Protein AF-A0A935QYB8-F1 (afdb_monomer_lite)

Foldseek 3Di:
DDDPPDPLVVLVVVLVVLLVVLLVCLVVLNRDVSLVVSLVVSVVNDPPPNLCSLVSLLSSLVSLVVSDDPPCLVVQLVSLVVSLVSDDPPRPCNLSSLLSNLVSCVVVVNLVVSDVSLDLDDVPPLSSLVSNLVSCVSNVVLVVNLVSQDPPHPAQQSLLSNLLSCLLVLVLVVSLVSHDDLVRCLVPVVNLQSNLNSLLSSLVSVNLVVDDVSLVVSVVSQVVSVVVVHPNRPNPVSSVVSVVVVVVVVVVVPPDDDDD

Sequence (260 aa):
MAAKNEPWVTIYVRRVQAQAVALRALDLGRGLPLIHAAVSAVRAGEGDDCPLAEGFTLDLCAAWALVDAEGTAAERERLAQGALLDMSRRHPLRAEGEATLAAALLDQGRVEEALTRCPAPE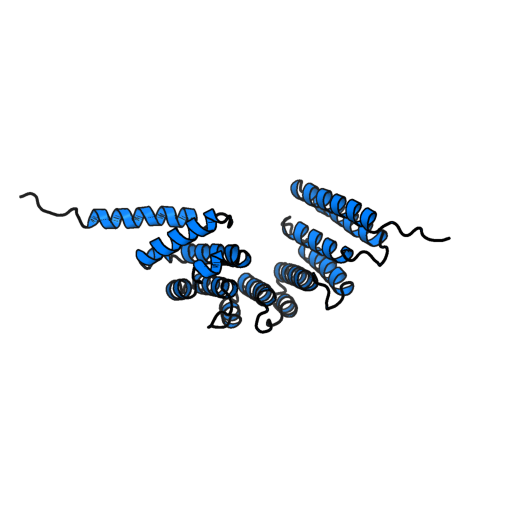EGDDHGLALRVNVLRASGRLTEALAAIPSAATSPWSAALRAGLLASLGQSAAAVEALPPLEDVERLPAAWLATAQAISDLVVAGALKLDHPTFLRLLGWSRRLRAQGAARPLAEPGLRLGRGRHRGARRGVFGRRAAP

Radius of gyration: 23.51 Å; chains: 1; bounding box: 81×37×73 Å

Secondary structure (DSSP, 8-state):
-------HHHHHHHHHHHHHHHHHHHTTT-HHHHHHHHHHHHHHT--TT-TTHHHHHHHHHHHHHTT--TTHHHHHHHHHHHHHHHS-TT-TTHHHHHHHHHHHHHHTT-HHHHHHHSPPPPTT-HHHHHHHHHHHHHTT-HHHHHHHS-SS-SSHHHHHHHHHHHHHTT-HHHHHHTSPPHHHHHH-THHHHHHHHHHHHHHHTTGGGT-HHHHHHHHHHHHHHHHTT----TTHHHHHHHHHHHHHHHHHSS------

Structure (mmCIF, N/CA/C/O backbone):
data_AF-A0A935QYB8-F1
#
_entry.id   AF-A0A935QYB8-F1
#
loop_
_atom_site.group_PDB
_atom_site.id
_atom_site.type_symbol
_atom_site.label_atom_id
_atom_site.label_alt_id
_atom_site.label_comp_id
_atom_site.label_asym_id
_atom_site.label_entity_id
_atom_site.label_seq_id
_atom_site.pdbx_PDB_ins_code
_atom_site.Cartn_x
_atom_site.Cartn_y
_atom_site.Cartn_z
_atom_site.occupancy
_atom_site.B_iso_or_equiv
_atom_site.auth_seq_id
_atom_site.auth_comp_id
_atom_site.auth_asym_id
_atom_site.auth_atom_id
_atom_site.pdbx_PDB_model_num
ATOM 1 N N . MET A 1 1 ? 33.246 1.132 -39.386 1.00 38.16 1 MET A N 1
ATOM 2 C CA . MET A 1 1 ? 31.948 1.837 -39.337 1.00 38.16 1 MET A CA 1
ATOM 3 C C . MET A 1 1 ? 31.737 2.304 -37.911 1.00 38.16 1 MET A C 1
ATOM 5 O O . MET A 1 1 ? 31.516 1.465 -37.052 1.00 38.16 1 MET A O 1
ATOM 9 N N . ALA A 1 2 ? 31.906 3.598 -37.640 1.00 35.03 2 ALA A N 1
ATOM 10 C CA . ALA A 1 2 ? 31.616 4.156 -36.324 1.00 35.03 2 ALA A CA 1
ATOM 11 C C . ALA A 1 2 ? 30.093 4.234 -36.164 1.00 35.03 2 ALA A C 1
ATOM 13 O O . ALA A 1 2 ? 29.438 4.932 -36.943 1.00 35.03 2 ALA A O 1
ATOM 14 N N . ALA A 1 3 ? 29.531 3.494 -35.207 1.00 41.91 3 ALA A N 1
ATOM 15 C CA . ALA A 1 3 ? 28.171 3.743 -34.756 1.00 41.91 3 ALA A CA 1
ATOM 16 C C . ALA A 1 3 ? 28.131 5.197 -34.268 1.00 41.91 3 ALA A C 1
ATOM 18 O O . ALA A 1 3 ? 28.883 5.584 -33.374 1.00 41.91 3 ALA A O 1
ATOM 19 N N . LYS A 1 4 ? 27.342 6.046 -34.931 1.00 49.41 4 LYS A N 1
ATOM 20 C CA . LYS A 1 4 ? 27.067 7.391 -34.427 1.00 49.41 4 LYS A CA 1
ATOM 21 C C . LYS A 1 4 ? 26.265 7.195 -33.146 1.00 49.41 4 LYS A C 1
ATOM 23 O O . LYS A 1 4 ? 25.078 6.902 -33.245 1.00 49.41 4 LYS A O 1
ATOM 28 N N . ASN A 1 5 ? 26.915 7.321 -31.990 1.00 52.59 5 ASN A N 1
ATOM 29 C CA . ASN A 1 5 ? 26.238 7.338 -30.698 1.00 52.59 5 ASN A CA 1
ATOM 30 C C . ASN A 1 5 ? 25.155 8.416 -30.755 1.00 52.59 5 ASN A C 1
ATOM 32 O O . ASN A 1 5 ? 25.448 9.611 -30.855 1.00 52.59 5 ASN A O 1
ATOM 36 N N . GLU A 1 6 ? 23.901 7.980 -30.796 1.00 55.97 6 GLU A N 1
ATOM 37 C CA . GLU A 1 6 ? 22.761 8.879 -30.772 1.00 55.97 6 GLU A CA 1
ATOM 38 C C . GLU A 1 6 ? 22.781 9.603 -29.412 1.00 55.97 6 GLU A C 1
ATOM 40 O O . GLU A 1 6 ? 23.007 8.956 -28.387 1.00 55.97 6 GLU A O 1
ATOM 45 N N . PRO A 1 7 ? 22.611 10.939 -29.352 1.00 64.44 7 PRO A N 1
ATOM 46 C CA . PRO A 1 7 ? 22.654 11.648 -28.079 1.00 64.44 7 PRO A CA 1
ATOM 47 C C . PRO A 1 7 ? 21.589 11.082 -27.139 1.00 64.44 7 PRO A C 1
ATOM 49 O O . PRO A 1 7 ? 20.428 10.972 -27.541 1.00 64.44 7 PRO A O 1
ATOM 52 N N . TRP A 1 8 ? 21.951 10.786 -25.888 1.00 56.88 8 TRP A N 1
ATOM 53 C CA . TRP A 1 8 ? 21.047 10.201 -24.885 1.00 56.88 8 TRP A CA 1
ATOM 54 C C . TRP A 1 8 ? 19.727 10.982 -24.725 1.00 56.88 8 TRP A C 1
ATOM 56 O O . TRP A 1 8 ? 18.692 10.401 -24.414 1.00 56.88 8 TRP A O 1
ATOM 66 N N . VAL A 1 9 ? 19.731 12.290 -25.010 1.00 54.75 9 VAL A N 1
ATOM 67 C CA . VAL A 1 9 ? 18.537 13.155 -25.022 1.00 54.75 9 VAL A CA 1
ATOM 68 C C . VAL A 1 9 ? 17.517 12.721 -26.085 1.00 54.75 9 VAL A C 1
ATOM 70 O O . VAL A 1 9 ? 16.314 12.761 -25.846 1.00 54.75 9 VAL A O 1
ATOM 73 N N . THR A 1 10 ? 17.970 12.274 -27.256 1.00 60.53 10 THR A N 1
ATOM 74 C CA . THR A 1 10 ? 17.092 11.785 -28.334 1.00 60.53 10 THR A CA 1
ATOM 75 C C . THR A 1 10 ? 16.430 10.469 -27.934 1.00 60.53 10 THR A C 1
ATOM 77 O O . THR A 1 10 ? 15.229 10.292 -28.144 1.00 60.53 10 THR A O 1
ATOM 80 N N . ILE A 1 11 ? 17.195 9.582 -27.289 1.00 58.47 11 ILE A N 1
ATOM 81 C CA . ILE A 1 11 ? 16.697 8.334 -26.698 1.00 58.47 11 ILE A CA 1
ATOM 82 C C . ILE A 1 11 ? 15.659 8.658 -25.611 1.00 58.47 11 ILE A C 1
ATOM 84 O O . ILE A 1 11 ? 14.560 8.107 -25.620 1.00 58.47 11 ILE A O 1
ATOM 88 N N . TYR A 1 12 ? 15.951 9.631 -24.743 1.00 58.00 12 TYR A N 1
ATOM 89 C CA . TYR A 1 12 ? 15.042 10.104 -23.698 1.00 58.00 12 TYR A CA 1
ATOM 90 C C . TYR A 1 12 ? 13.712 10.644 -24.253 1.00 58.00 12 TYR A C 1
ATOM 92 O O . TYR A 1 12 ? 12.646 10.225 -23.809 1.00 58.00 12 TYR A O 1
ATOM 100 N N . VAL A 1 13 ? 13.740 11.527 -25.256 1.00 59.47 13 VAL A N 1
ATOM 101 C CA . VAL A 1 13 ? 12.514 12.111 -25.834 1.00 59.47 13 VAL A CA 1
ATOM 102 C C . VAL A 1 13 ? 11.643 11.047 -26.503 1.00 59.47 13 VAL A C 1
ATOM 104 O O . VAL A 1 13 ? 10.436 11.008 -26.256 1.00 59.47 13 VAL A O 1
ATOM 107 N N . ARG A 1 14 ? 12.237 10.147 -27.302 1.00 62.59 14 ARG A N 1
ATOM 108 C CA . ARG A 1 14 ? 11.500 9.028 -27.922 1.00 62.59 14 ARG A CA 1
ATOM 109 C C . ARG A 1 14 ? 10.852 8.134 -26.871 1.00 62.59 14 ARG A C 1
ATOM 111 O O . ARG A 1 14 ? 9.741 7.646 -27.057 1.00 62.59 14 ARG A O 1
ATOM 118 N N . ARG A 1 15 ? 11.529 7.959 -25.743 1.00 61.88 15 ARG A N 1
ATOM 119 C CA . ARG A 1 15 ? 11.062 7.135 -24.641 1.00 61.88 15 ARG A CA 1
ATOM 120 C C . ARG A 1 15 ? 9.922 7.772 -23.843 1.00 61.88 15 ARG A C 1
ATOM 122 O O . ARG A 1 15 ? 8.942 7.088 -23.570 1.00 61.88 15 ARG A O 1
ATOM 129 N N . VAL A 1 16 ? 9.980 9.070 -23.543 1.00 60.09 16 VAL A N 1
ATOM 130 C CA . VAL A 1 16 ? 8.848 9.801 -22.932 1.00 60.09 16 VAL A CA 1
ATOM 131 C C . VAL A 1 16 ? 7.625 9.771 -23.857 1.00 60.09 16 VAL A C 1
ATOM 133 O O . VAL A 1 16 ? 6.497 9.579 -23.406 1.00 60.09 16 VAL A O 1
ATOM 136 N N . GLN A 1 17 ? 7.835 9.889 -25.171 1.00 62.97 17 GLN A N 1
ATOM 137 C CA . GLN A 1 17 ? 6.764 9.732 -26.157 1.00 62.97 17 GLN A CA 1
ATOM 138 C C . GLN A 1 17 ? 6.176 8.314 -26.144 1.00 62.97 17 GLN A C 1
ATOM 140 O O . GLN A 1 17 ? 4.956 8.166 -26.148 1.00 62.97 17 GLN A O 1
ATOM 145 N N . ALA A 1 18 ? 7.016 7.279 -26.068 1.00 60.38 18 ALA A N 1
ATOM 146 C CA . ALA A 1 18 ? 6.568 5.893 -25.956 1.00 60.38 18 ALA A CA 1
ATOM 147 C C . ALA A 1 18 ? 5.774 5.640 -24.661 1.00 60.38 18 ALA A C 1
ATOM 149 O O . ALA A 1 18 ? 4.742 4.975 -24.708 1.00 60.38 18 ALA A O 1
ATOM 150 N N . GLN A 1 19 ? 6.184 6.233 -23.534 1.00 62.34 19 GLN A N 1
ATOM 151 C CA . GLN A 1 19 ? 5.456 6.181 -22.260 1.00 62.34 19 GLN A CA 1
ATOM 152 C C . GLN A 1 19 ? 4.078 6.842 -22.372 1.00 62.34 19 GLN A C 1
ATOM 154 O O . GLN A 1 19 ? 3.073 6.253 -21.985 1.00 62.34 19 GLN A O 1
ATOM 159 N N . ALA A 1 20 ? 4.006 8.040 -22.956 1.00 62.09 20 ALA A N 1
ATOM 160 C CA . ALA A 1 20 ? 2.740 8.736 -23.166 1.00 62.09 20 ALA A CA 1
ATOM 161 C C . ALA A 1 20 ? 1.795 7.954 -24.098 1.00 62.09 20 ALA A C 1
ATOM 163 O O . ALA A 1 20 ? 0.588 7.905 -23.861 1.00 62.09 20 ALA A O 1
ATOM 164 N N . VAL A 1 21 ? 2.334 7.311 -25.140 1.00 63.34 21 VAL A N 1
ATOM 165 C CA . VAL A 1 21 ? 1.566 6.447 -26.052 1.00 63.34 21 VAL A CA 1
ATOM 166 C C . VAL A 1 21 ? 1.090 5.178 -25.345 1.00 63.34 21 VAL A C 1
ATOM 168 O O . VAL A 1 21 ? -0.071 4.811 -25.506 1.00 63.34 21 VAL A O 1
ATOM 171 N N . ALA A 1 22 ? 1.941 4.539 -24.539 1.00 60.03 22 ALA A N 1
ATOM 172 C CA . ALA A 1 22 ? 1.591 3.377 -23.730 1.00 60.03 22 ALA A CA 1
ATOM 173 C C . ALA A 1 22 ? 0.466 3.697 -22.736 1.00 60.03 22 ALA A C 1
ATOM 175 O O . ALA A 1 22 ? -0.569 3.037 -22.763 1.00 60.03 22 ALA A O 1
ATOM 176 N N . LEU A 1 23 ? 0.619 4.754 -21.933 1.00 61.00 23 LEU A N 1
ATOM 177 C CA . LEU A 1 23 ? -0.394 5.211 -20.974 1.00 61.00 23 LEU A CA 1
ATOM 178 C C . LEU A 1 23 ? -1.723 5.541 -21.668 1.00 61.00 23 LEU A C 1
ATOM 180 O O . LEU A 1 23 ? -2.785 5.110 -21.229 1.00 61.00 23 LEU A O 1
ATOM 184 N N . ARG A 1 24 ? -1.675 6.216 -22.821 1.00 63.06 24 ARG A N 1
ATOM 185 C CA . ARG A 1 24 ? -2.878 6.527 -23.604 1.00 63.06 24 ARG A CA 1
ATOM 186 C C . ARG A 1 24 ? -3.516 5.293 -24.249 1.00 63.06 24 ARG A C 1
ATOM 188 O O . ARG A 1 24 ? -4.725 5.258 -24.448 1.00 63.06 24 ARG A O 1
ATOM 195 N N . ALA A 1 25 ? -2.727 4.288 -24.619 1.00 61.09 25 ALA A N 1
ATOM 196 C CA . ALA A 1 25 ? -3.237 3.034 -25.166 1.00 61.09 25 ALA A CA 1
ATOM 197 C C . ALA A 1 25 ? -3.860 2.136 -24.085 1.00 61.09 25 ALA A C 1
ATOM 199 O O . ALA A 1 25 ? -4.783 1.372 -24.381 1.00 61.09 25 ALA A O 1
ATOM 200 N N . LEU A 1 26 ? -3.377 2.252 -22.847 1.00 59.31 26 LEU A N 1
ATOM 201 C CA . LEU A 1 26 ? -3.946 1.620 -21.660 1.00 59.31 26 LEU A CA 1
ATOM 202 C C . LEU A 1 26 ? -5.330 2.190 -21.324 1.00 59.31 26 LEU A C 1
ATOM 204 O O . LEU A 1 26 ? -6.262 1.404 -21.178 1.00 59.31 26 LEU A O 1
ATOM 208 N N . ASP A 1 27 ? -5.505 3.515 -21.377 1.00 58.44 27 ASP A N 1
ATOM 209 C CA . ASP A 1 27 ? -6.824 4.172 -21.251 1.00 58.44 27 ASP A CA 1
ATOM 210 C C . ASP A 1 27 ? -7.855 3.679 -22.288 1.00 58.44 27 ASP A C 1
ATOM 212 O O . ASP A 1 27 ? -9.064 3.779 -22.086 1.00 58.44 27 ASP A O 1
ATOM 216 N N . LEU A 1 28 ? -7.388 3.144 -23.419 1.00 59.44 28 LEU A N 1
ATOM 217 C CA . LEU A 1 28 ? -8.224 2.674 -24.526 1.00 59.44 28 LEU A CA 1
ATOM 218 C C . LEU A 1 28 ? -8.395 1.146 -24.563 1.00 59.44 28 LEU A C 1
ATOM 220 O O . LEU A 1 28 ? -8.960 0.631 -25.530 1.00 59.44 28 LEU A O 1
ATOM 224 N N . GLY A 1 29 ? -7.887 0.408 -23.566 1.00 57.12 29 GLY A N 1
ATOM 225 C CA . GLY A 1 29 ? -7.987 -1.058 -23.503 1.00 57.12 29 GLY A CA 1
ATOM 226 C C . GLY A 1 29 ? -7.236 -1.794 -24.623 1.00 57.12 29 GLY A C 1
ATOM 227 O O . GLY A 1 29 ? -7.541 -2.943 -24.929 1.00 57.12 29 GLY A O 1
ATOM 228 N N . ARG A 1 30 ? -6.268 -1.134 -25.276 1.00 59.88 30 ARG A N 1
ATOM 229 C CA . ARG A 1 30 ? -5.470 -1.670 -26.403 1.00 59.88 30 ARG A CA 1
ATOM 230 C C . ARG A 1 30 ? -3.964 -1.687 -26.105 1.00 59.88 30 ARG A C 1
ATOM 232 O O . ARG A 1 30 ? -3.151 -1.820 -27.017 1.00 59.88 30 ARG A O 1
ATOM 239 N N . GLY A 1 31 ? -3.588 -1.509 -24.838 1.00 57.06 31 GLY A N 1
ATOM 240 C CA . GLY A 1 31 ? -2.232 -1.134 -24.429 1.00 57.06 31 GLY A CA 1
ATOM 241 C C . GLY A 1 31 ? -1.167 -2.225 -24.525 1.00 57.06 31 GLY A C 1
ATOM 242 O O . GLY A 1 31 ? 0.000 -1.898 -24.719 1.00 57.06 31 GLY A O 1
ATOM 243 N N . LEU A 1 32 ? -1.530 -3.510 -24.433 1.00 57.19 32 LEU A N 1
ATOM 244 C CA . LEU A 1 32 ? -0.541 -4.582 -24.246 1.00 57.19 32 LEU A CA 1
ATOM 245 C C . LEU A 1 32 ? 0.474 -4.710 -25.406 1.00 57.19 32 LEU A C 1
ATOM 247 O O . LEU A 1 32 ? 1.676 -4.654 -25.141 1.00 57.19 32 LEU A O 1
ATOM 251 N N . PRO A 1 33 ? 0.056 -4.795 -26.688 1.00 62.41 33 PRO A N 1
ATOM 252 C CA . PRO A 1 33 ? 0.999 -4.920 -27.805 1.00 62.41 33 PRO A CA 1
ATOM 253 C C . PRO A 1 33 ? 1.857 -3.665 -28.013 1.00 62.41 33 PRO A C 1
ATOM 255 O O . PRO A 1 33 ? 3.015 -3.759 -28.416 1.00 62.41 33 PRO A O 1
ATOM 258 N N . LEU A 1 34 ? 1.300 -2.486 -27.716 1.00 60.19 34 LEU A N 1
ATOM 259 C CA . LEU A 1 34 ? 1.999 -1.206 -27.845 1.00 60.19 34 LEU A CA 1
ATOM 260 C C . LEU A 1 34 ? 3.059 -1.023 -26.757 1.00 60.19 34 LEU A C 1
ATOM 262 O O . LEU A 1 34 ? 4.123 -0.477 -27.037 1.00 60.19 34 LEU A O 1
ATOM 266 N N . ILE A 1 35 ? 2.809 -1.534 -25.551 1.00 60.88 35 ILE A N 1
ATOM 267 C CA . ILE A 1 35 ? 3.806 -1.556 -24.478 1.00 60.88 35 ILE A CA 1
ATOM 268 C C . ILE A 1 35 ? 4.939 -2.514 -24.817 1.00 60.88 35 ILE A C 1
ATOM 270 O O . ILE A 1 35 ? 6.095 -2.120 -24.720 1.00 60.88 35 ILE A O 1
ATOM 274 N N . HIS A 1 36 ? 4.636 -3.722 -25.298 1.00 62.84 36 HIS A N 1
ATOM 275 C CA . HIS A 1 36 ? 5.673 -4.648 -25.760 1.00 62.84 36 HIS A CA 1
ATOM 276 C C . HIS A 1 36 ? 6.550 -4.030 -26.851 1.00 62.84 36 HIS A C 1
ATOM 278 O O . HIS A 1 36 ? 7.773 -4.066 -26.747 1.00 62.84 36 HIS A O 1
ATOM 284 N N . ALA A 1 37 ? 5.940 -3.403 -27.860 1.00 64.19 37 ALA A N 1
ATOM 285 C CA . ALA A 1 37 ? 6.678 -2.718 -28.915 1.00 64.19 37 ALA A CA 1
ATOM 286 C C . ALA A 1 37 ? 7.539 -1.566 -28.368 1.00 64.19 37 ALA A C 1
ATOM 288 O O . ALA A 1 37 ? 8.675 -1.403 -28.805 1.00 64.19 37 ALA A O 1
ATOM 289 N N . ALA A 1 38 ? 7.037 -0.804 -27.390 1.00 62.81 38 ALA A N 1
ATOM 290 C CA . ALA A 1 38 ? 7.784 0.266 -26.734 1.00 62.81 38 ALA A CA 1
ATOM 291 C C . ALA A 1 38 ? 8.987 -0.261 -25.928 1.00 62.81 38 ALA A C 1
ATOM 293 O O . ALA A 1 38 ? 10.086 0.266 -26.083 1.00 62.81 38 ALA A O 1
ATOM 294 N N . VAL A 1 39 ? 8.815 -1.323 -25.129 1.00 63.19 39 VAL A N 1
ATOM 295 C CA . VAL A 1 39 ? 9.913 -1.983 -24.392 1.00 63.19 39 VAL A CA 1
ATOM 296 C C . VAL A 1 39 ? 10.961 -2.518 -25.361 1.00 63.19 39 VAL A C 1
ATOM 298 O O . VAL A 1 39 ? 12.150 -2.252 -25.197 1.00 63.19 39 VAL A O 1
ATOM 301 N N . SER A 1 40 ? 10.532 -3.254 -26.390 1.00 66.19 40 SER A N 1
ATOM 302 C CA . SER A 1 40 ? 11.435 -3.839 -27.381 1.00 66.19 40 SER A CA 1
ATOM 303 C C . SER A 1 40 ? 12.181 -2.777 -28.185 1.00 66.19 40 SER A C 1
ATOM 305 O O . SER A 1 40 ? 13.365 -2.954 -28.442 1.00 66.19 40 SER A O 1
ATOM 307 N N . ALA A 1 41 ? 11.529 -1.671 -28.555 1.00 62.97 41 ALA A N 1
ATOM 308 C CA . ALA A 1 41 ? 12.167 -0.570 -29.275 1.00 62.97 41 ALA A CA 1
ATOM 309 C C . A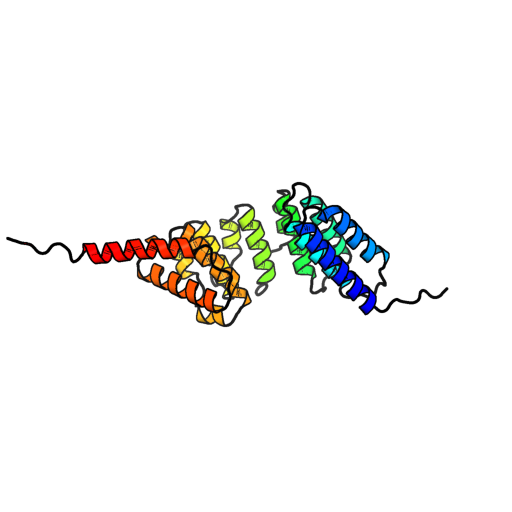LA A 1 41 ? 13.188 0.184 -28.412 1.00 62.97 41 ALA A C 1
ATOM 311 O O . ALA A 1 41 ? 14.218 0.603 -28.933 1.00 62.97 41 ALA A O 1
ATOM 312 N N . VAL A 1 42 ? 12.927 0.333 -27.108 1.00 59.06 42 VAL A N 1
ATOM 313 C CA . VAL A 1 42 ? 13.898 0.914 -26.171 1.00 59.06 42 VAL A CA 1
ATOM 314 C C . VAL A 1 42 ? 15.105 -0.009 -26.023 1.00 59.06 42 VAL A C 1
ATOM 316 O O . VAL A 1 42 ? 16.213 0.443 -26.278 1.00 59.06 42 VAL A O 1
ATOM 319 N N . ARG A 1 43 ? 14.894 -1.306 -25.757 1.00 60.75 43 ARG A N 1
ATOM 320 C CA . ARG A 1 43 ? 15.979 -2.298 -25.630 1.00 60.75 43 ARG A CA 1
ATOM 321 C C . ARG A 1 43 ? 16.803 -2.477 -26.907 1.00 60.75 43 ARG A C 1
ATOM 323 O O . ARG A 1 43 ? 18.009 -2.660 -26.850 1.00 60.75 43 ARG A O 1
ATOM 330 N N . ALA A 1 44 ? 16.163 -2.430 -28.076 1.00 62.28 44 ALA A N 1
ATOM 331 C CA . ALA A 1 44 ? 16.848 -2.561 -29.364 1.00 62.28 44 ALA A CA 1
ATOM 332 C C . ALA A 1 44 ? 17.667 -1.316 -29.752 1.00 62.28 44 ALA A C 1
ATOM 334 O O . ALA A 1 44 ? 18.464 -1.383 -30.687 1.00 62.28 44 ALA A O 1
ATOM 335 N N . GLY A 1 45 ? 17.446 -0.183 -29.077 1.00 57.22 45 GLY A N 1
ATOM 336 C CA . GLY A 1 45 ? 18.112 1.092 -29.338 1.00 57.22 45 GLY A CA 1
ATOM 337 C C . GLY A 1 45 ? 19.158 1.490 -28.296 1.00 57.22 45 GLY A C 1
ATOM 338 O O . GLY A 1 45 ? 19.598 2.638 -28.326 1.00 57.22 45 GLY A O 1
ATOM 339 N N . GLU A 1 46 ? 19.530 0.610 -27.364 1.00 52.78 46 GLU A N 1
ATOM 340 C CA . GLU A 1 46 ? 20.420 0.973 -26.259 1.00 52.78 46 GLU A CA 1
ATOM 341 C C . GLU A 1 46 ? 21.833 1.317 -26.753 1.00 52.78 46 GLU A C 1
ATOM 343 O O . GLU A 1 46 ? 22.599 0.480 -27.226 1.00 52.78 46 GLU A O 1
ATOM 348 N N . GLY A 1 47 ? 22.165 2.604 -26.630 1.00 49.72 47 GLY A N 1
ATOM 349 C CA . GLY A 1 47 ? 23.489 2.995 -26.181 1.00 49.72 47 GLY A CA 1
ATOM 350 C C . GLY A 1 47 ? 23.554 2.749 -24.677 1.00 49.72 47 GLY A C 1
ATOM 351 O O . GLY A 1 47 ? 22.711 3.272 -23.945 1.00 49.72 47 GLY A O 1
ATOM 352 N N . ASP A 1 48 ? 24.557 1.987 -24.251 1.00 49.78 48 ASP A N 1
ATOM 353 C CA . ASP A 1 48 ? 24.818 1.506 -22.882 1.00 49.78 48 ASP A CA 1
ATOM 354 C C . ASP A 1 48 ? 24.914 2.612 -21.795 1.00 49.78 48 ASP A C 1
ATOM 356 O O . ASP A 1 48 ? 25.091 2.321 -20.616 1.00 49.78 48 ASP A O 1
ATOM 360 N N . ASP A 1 49 ? 24.772 3.889 -22.170 1.00 54.34 49 ASP A N 1
ATOM 361 C CA . ASP A 1 49 ? 25.054 5.068 -21.343 1.00 54.34 49 ASP A CA 1
ATOM 362 C C . ASP A 1 49 ? 23.803 5.880 -20.931 1.00 54.34 49 ASP A C 1
ATOM 364 O O . ASP A 1 49 ? 23.940 7.000 -20.433 1.00 54.34 49 ASP A O 1
ATOM 368 N N . CYS A 1 50 ? 22.566 5.407 -21.153 1.00 56.56 50 CYS A N 1
ATOM 369 C CA . CYS A 1 50 ? 21.368 6.148 -20.723 1.00 56.56 50 CYS A CA 1
ATOM 370 C C . CYS A 1 50 ? 21.004 5.823 -19.257 1.00 56.56 50 CYS A C 1
ATOM 372 O O . CYS A 1 50 ? 20.358 4.806 -19.024 1.00 56.56 50 CYS A O 1
ATOM 374 N N . PRO A 1 51 ? 21.267 6.713 -18.273 1.00 54.84 51 PRO A N 1
ATOM 375 C CA . PRO A 1 51 ? 21.103 6.437 -16.832 1.00 54.84 51 PRO A CA 1
ATOM 376 C C . PRO A 1 51 ? 19.647 6.310 -16.372 1.00 54.84 51 PRO A C 1
ATOM 378 O O . PRO A 1 51 ? 19.359 6.246 -15.180 1.00 54.84 51 PRO A O 1
ATOM 381 N N . LEU A 1 52 ? 18.711 6.405 -17.309 1.00 57.59 52 LEU A N 1
ATOM 382 C CA . LEU A 1 52 ? 17.305 6.255 -17.024 1.00 57.59 52 LEU A CA 1
ATOM 383 C C . LEU A 1 52 ? 16.772 4.954 -17.603 1.00 57.59 52 LEU A C 1
ATOM 385 O O . LEU A 1 52 ? 15.635 4.663 -17.268 1.00 57.59 52 LEU A O 1
ATOM 389 N N . ALA A 1 53 ? 17.430 4.258 -18.550 1.00 59.50 53 ALA A N 1
ATOM 390 C CA . ALA A 1 53 ? 16.866 3.139 -19.347 1.00 59.50 53 ALA A CA 1
ATOM 391 C C . ALA A 1 53 ? 16.027 2.169 -18.497 1.00 59.50 53 ALA A C 1
ATOM 393 O O . ALA A 1 53 ? 14.879 1.843 -18.813 1.00 59.50 53 ALA A O 1
ATOM 394 N N . GLU A 1 54 ? 16.553 1.870 -17.324 1.00 61.78 54 GLU A N 1
ATOM 395 C CA . GLU A 1 54 ? 16.035 0.956 -16.331 1.00 61.78 54 GLU A CA 1
ATOM 396 C C . GLU A 1 54 ? 14.748 1.465 -15.651 1.00 61.78 54 GLU A C 1
ATOM 398 O O . GLU A 1 54 ? 13.829 0.685 -15.400 1.00 61.78 54 GLU A O 1
ATOM 403 N N . GLY A 1 55 ? 14.617 2.777 -15.427 1.00 62.91 55 GLY A N 1
ATOM 404 C CA . GLY A 1 55 ? 13.427 3.399 -14.828 1.00 62.91 55 GLY A CA 1
ATOM 405 C C . GLY A 1 55 ? 12.155 3.290 -15.671 1.00 62.91 55 GLY A C 1
ATOM 406 O O . GLY A 1 55 ? 11.057 3.257 -15.136 1.00 62.91 55 GLY A O 1
ATOM 407 N N . PHE A 1 56 ? 12.271 3.150 -16.993 1.00 66.19 56 PHE A N 1
ATOM 408 C CA . PHE A 1 56 ? 11.092 3.047 -17.865 1.00 66.19 56 PHE A CA 1
ATOM 409 C C . PHE A 1 56 ? 10.493 1.669 -17.910 1.00 66.19 56 PHE A C 1
ATOM 411 O O . PHE A 1 56 ? 9.284 1.539 -18.074 1.00 66.19 56 PHE A O 1
ATOM 418 N N . THR A 1 57 ? 11.312 0.640 -17.718 1.00 65.44 57 THR A N 1
ATOM 419 C CA . THR A 1 57 ? 10.763 -0.696 -17.521 1.00 65.44 57 THR A CA 1
ATOM 420 C C . THR A 1 57 ? 9.890 -0.715 -16.263 1.00 65.44 57 THR A C 1
ATOM 422 O O . THR A 1 57 ? 8.827 -1.332 -16.282 1.00 65.44 57 THR A O 1
ATOM 425 N N . LEU A 1 58 ? 10.263 0.035 -15.216 1.00 68.00 58 LEU A N 1
ATOM 426 C CA . LEU A 1 58 ? 9.436 0.203 -14.017 1.00 68.00 58 LEU A CA 1
ATOM 427 C C . LEU A 1 58 ? 8.177 1.033 -14.280 1.00 68.00 58 LEU A C 1
ATOM 429 O O . LEU A 1 58 ? 7.088 0.577 -13.940 1.00 68.00 58 LEU A O 1
ATOM 433 N N . ASP A 1 59 ? 8.296 2.175 -14.964 1.00 65.75 59 ASP A N 1
ATOM 434 C CA . ASP A 1 59 ? 7.140 2.999 -15.348 1.00 65.75 59 ASP A CA 1
ATOM 435 C C . ASP A 1 59 ? 6.101 2.199 -16.149 1.00 65.75 59 ASP A C 1
ATOM 437 O O . ASP A 1 59 ? 4.893 2.342 -15.953 1.00 65.75 59 ASP A O 1
ATOM 441 N N . LEU A 1 60 ? 6.559 1.330 -17.054 1.00 63.97 60 LEU A N 1
ATOM 442 C CA . LEU A 1 60 ? 5.688 0.465 -17.845 1.00 63.97 60 LEU A CA 1
ATOM 443 C C . LEU A 1 60 ? 5.078 -0.673 -17.023 1.00 63.97 60 LEU A C 1
ATOM 445 O O . LEU A 1 60 ? 3.912 -1.004 -17.233 1.00 63.97 60 LEU A O 1
ATOM 449 N N . CYS A 1 61 ? 5.813 -1.242 -16.064 1.00 65.19 61 CYS A N 1
ATOM 450 C CA . CYS A 1 61 ? 5.242 -2.205 -15.124 1.00 65.19 61 CYS A CA 1
ATOM 451 C C . CYS A 1 61 ? 4.161 -1.565 -14.239 1.00 65.19 61 CYS A C 1
ATOM 453 O O . CYS A 1 61 ? 3.111 -2.174 -14.025 1.00 65.19 61 CYS A O 1
ATOM 455 N N . ALA A 1 62 ? 4.383 -0.334 -13.768 1.00 64.06 62 ALA A N 1
ATOM 456 C CA . ALA A 1 62 ? 3.395 0.442 -13.022 1.00 64.06 62 ALA A CA 1
ATOM 457 C C . ALA A 1 62 ? 2.163 0.751 -13.886 1.00 64.06 62 ALA A C 1
ATOM 459 O O . ALA A 1 62 ? 1.030 0.575 -13.443 1.00 64.06 62 ALA A O 1
ATOM 460 N N . ALA A 1 63 ? 2.373 1.123 -15.150 1.00 61.50 63 ALA A N 1
ATOM 461 C CA . ALA A 1 63 ? 1.297 1.329 -16.110 1.00 61.50 63 ALA A CA 1
ATOM 462 C C . ALA A 1 63 ? 0.485 0.040 -16.359 1.00 61.50 63 ALA A C 1
ATOM 464 O O . ALA A 1 63 ? -0.742 0.082 -16.411 1.00 61.50 63 ALA A O 1
ATOM 465 N N . TRP A 1 64 ? 1.139 -1.125 -16.440 1.00 63.09 64 TRP A N 1
ATOM 466 C CA . TRP A 1 64 ? 0.459 -2.422 -16.537 1.00 63.09 64 TRP A CA 1
ATOM 467 C C . TRP A 1 64 ? -0.341 -2.799 -15.293 1.00 63.09 64 TRP A C 1
ATOM 469 O O . TRP A 1 64 ? -1.398 -3.411 -15.434 1.00 63.09 64 TRP A O 1
ATOM 479 N N . ALA A 1 65 ? 0.114 -2.423 -14.095 1.00 60.03 65 ALA A N 1
ATOM 480 C CA . ALA A 1 65 ? -0.624 -2.680 -12.858 1.00 60.03 65 ALA A CA 1
ATOM 481 C C . ALA A 1 65 ? -1.990 -1.967 -12.829 1.00 60.03 65 ALA A C 1
ATOM 483 O O . ALA A 1 65 ? -2.909 -2.429 -12.162 1.00 60.03 65 ALA A O 1
ATOM 484 N N . LEU A 1 66 ? -2.146 -0.871 -13.578 1.00 56.84 66 LEU A N 1
ATOM 485 C CA . LEU A 1 66 ? -3.390 -0.100 -13.645 1.00 56.84 66 LEU A CA 1
ATOM 486 C C . LEU A 1 66 ? -4.435 -0.676 -14.613 1.00 56.84 66 LEU A C 1
ATOM 488 O O . LEU A 1 66 ? -5.571 -0.209 -14.607 1.00 56.84 66 LEU A O 1
ATOM 492 N N . VAL A 1 67 ? -4.076 -1.655 -15.451 1.00 56.03 67 VAL A N 1
ATOM 493 C CA . VAL A 1 67 ? -4.955 -2.160 -16.530 1.00 56.03 67 VAL A CA 1
ATOM 494 C C . VAL A 1 67 ? -5.639 -3.485 -16.213 1.00 56.03 67 VAL A C 1
ATOM 496 O O . VAL A 1 67 ? -6.352 -4.017 -17.055 1.00 56.03 67 VAL A O 1
ATOM 499 N N . ASP A 1 68 ? -5.502 -3.953 -14.972 1.00 52.06 68 ASP A N 1
ATOM 500 C CA . ASP A 1 68 ? -6.381 -4.933 -14.313 1.00 52.06 68 ASP A CA 1
ATOM 501 C C . ASP A 1 68 ? -6.903 -6.051 -15.237 1.00 52.06 68 ASP A C 1
ATOM 503 O O . ASP A 1 68 ? -8.102 -6.285 -15.390 1.00 52.06 68 ASP A O 1
ATOM 507 N N . ALA A 1 69 ? -5.969 -6.717 -15.921 1.00 52.06 69 ALA A N 1
ATOM 508 C CA . ALA A 1 69 ? -6.250 -7.898 -16.720 1.00 52.06 69 ALA A CA 1
ATOM 509 C C . ALA A 1 69 ? -5.531 -9.104 -16.107 1.00 52.06 69 ALA A C 1
ATOM 511 O O . ALA A 1 69 ? -4.307 -9.082 -15.901 1.00 52.06 69 ALA A O 1
ATOM 512 N N . GLU A 1 70 ? -6.298 -10.165 -15.842 1.00 49.12 70 GLU A N 1
ATOM 513 C CA . GLU A 1 70 ? -5.773 -11.495 -15.531 1.00 49.12 70 GLU A CA 1
ATOM 514 C C . GLU A 1 70 ? -4.723 -11.888 -16.588 1.00 49.12 70 GLU A C 1
ATOM 516 O O . GLU A 1 70 ? -4.938 -11.741 -17.792 1.00 49.12 70 GLU A O 1
ATOM 521 N N . GLY A 1 71 ? -3.548 -12.339 -16.138 1.00 57.41 71 GLY A N 1
ATOM 522 C CA . GLY A 1 71 ? -2.418 -12.706 -17.005 1.00 57.41 71 GLY A CA 1
ATOM 523 C C . GLY A 1 71 ? -1.305 -11.656 -17.143 1.00 57.41 71 GLY A C 1
ATOM 524 O O . GLY A 1 71 ? -0.233 -11.981 -17.646 1.00 57.41 71 GLY A O 1
ATOM 525 N N . THR A 1 72 ? -1.484 -10.429 -16.638 1.00 72.81 72 THR A N 1
ATOM 526 C CA . THR A 1 72 ? -0.434 -9.383 -16.689 1.00 72.81 72 THR A CA 1
ATOM 527 C C . THR A 1 72 ? 0.629 -9.510 -15.595 1.00 72.81 72 THR A C 1
ATOM 529 O O . THR A 1 72 ? 1.718 -8.955 -15.729 1.00 72.81 72 THR A O 1
ATOM 532 N N . ALA A 1 73 ? 0.351 -10.234 -14.507 1.00 77.62 73 ALA A N 1
ATOM 533 C CA . ALA A 1 73 ? 1.264 -10.346 -13.368 1.00 77.62 73 ALA A CA 1
ATOM 534 C C . ALA A 1 73 ? 2.564 -11.100 -13.714 1.00 77.62 73 ALA A C 1
ATOM 536 O O . ALA A 1 73 ? 3.643 -10.637 -13.358 1.00 77.62 73 ALA A O 1
ATOM 537 N N . ALA A 1 74 ? 2.484 -12.189 -14.487 1.00 81.88 74 ALA A N 1
ATOM 538 C CA . ALA A 1 74 ? 3.665 -12.934 -14.938 1.00 81.88 74 ALA A CA 1
ATOM 539 C C . ALA A 1 74 ? 4.552 -12.112 -15.894 1.00 81.88 74 ALA A C 1
ATOM 541 O O . ALA A 1 74 ? 5.777 -12.225 -15.878 1.00 81.88 74 ALA A O 1
ATOM 542 N N . GLU A 1 75 ? 3.944 -11.256 -16.720 1.00 76.50 75 GLU A N 1
ATOM 543 C CA . GLU A 1 75 ? 4.693 -10.363 -17.607 1.00 76.50 75 GLU A CA 1
ATOM 544 C C . GLU A 1 75 ? 5.340 -9.209 -16.826 1.00 76.50 75 GLU A C 1
ATOM 546 O O . GLU A 1 75 ? 6.513 -8.902 -17.046 1.00 76.50 75 GLU A O 1
ATOM 551 N N . ARG A 1 76 ? 4.618 -8.626 -15.854 1.00 79.19 76 ARG A N 1
ATOM 552 C CA . ARG A 1 76 ? 5.171 -7.643 -14.906 1.00 79.19 76 ARG A CA 1
ATOM 553 C C . ARG A 1 76 ? 6.351 -8.219 -14.129 1.00 79.19 76 ARG A C 1
ATOM 555 O O . ARG A 1 76 ? 7.376 -7.554 -14.025 1.00 79.19 76 ARG A O 1
ATOM 562 N N . GLU A 1 77 ? 6.240 -9.453 -13.637 1.00 86.88 77 GLU A N 1
ATOM 563 C CA . GLU A 1 77 ? 7.346 -10.162 -12.984 1.00 86.88 77 GLU A CA 1
ATOM 564 C C . GLU A 1 77 ? 8.552 -10.268 -13.919 1.00 86.88 77 GLU A C 1
ATOM 566 O O . GLU A 1 77 ? 9.648 -9.852 -13.550 1.00 86.88 77 GLU A O 1
ATOM 571 N N . ARG A 1 78 ? 8.355 -10.771 -15.146 1.00 83.44 78 ARG A N 1
ATOM 572 C CA . ARG A 1 78 ? 9.449 -10.961 -16.108 1.00 83.44 78 ARG A CA 1
ATOM 573 C C . ARG A 1 78 ? 10.160 -9.648 -16.436 1.00 83.44 78 ARG A C 1
ATOM 575 O O . ARG A 1 78 ? 11.391 -9.618 -16.480 1.00 83.44 78 ARG A O 1
ATOM 582 N N . LEU A 1 79 ? 9.409 -8.571 -16.667 1.00 76.88 79 LEU A N 1
ATOM 583 C CA . LEU A 1 79 ? 9.987 -7.260 -16.962 1.00 76.88 79 LEU A CA 1
ATOM 584 C C . LEU A 1 79 ? 10.709 -6.659 -15.757 1.00 76.88 79 LEU A C 1
ATOM 586 O O . LEU A 1 79 ? 11.845 -6.209 -15.911 1.00 76.88 79 LEU A O 1
ATOM 590 N N . ALA A 1 80 ? 10.093 -6.683 -14.574 1.00 82.94 80 ALA A N 1
ATOM 591 C CA . ALA A 1 80 ? 10.710 -6.171 -13.355 1.00 82.94 80 ALA A CA 1
ATOM 592 C C . ALA A 1 80 ? 11.988 -6.948 -13.011 1.00 82.94 80 ALA A C 1
ATOM 594 O O . ALA A 1 80 ? 13.009 -6.348 -12.684 1.00 82.94 80 ALA A O 1
ATOM 595 N N . GLN A 1 81 ? 11.972 -8.276 -13.158 1.00 87.44 81 GLN A N 1
ATOM 596 C CA . GLN A 1 81 ? 13.145 -9.115 -12.932 1.00 87.44 81 GLN A CA 1
ATOM 597 C C . GLN A 1 81 ? 14.265 -8.818 -13.932 1.00 87.44 81 GLN A C 1
ATOM 599 O O . GLN A 1 81 ? 15.415 -8.707 -13.518 1.00 87.44 81 GLN A O 1
ATOM 604 N N . GLY A 1 82 ? 13.942 -8.643 -15.219 1.00 80.69 82 GLY A N 1
ATOM 605 C CA . GLY A 1 82 ? 14.917 -8.213 -16.224 1.00 80.69 82 GLY A CA 1
ATOM 606 C C . GLY A 1 82 ? 15.542 -6.864 -15.866 1.00 80.69 82 GLY A C 1
ATOM 607 O O . GLY A 1 82 ? 16.756 -6.763 -15.752 1.00 80.69 82 GLY A O 1
ATOM 608 N N . ALA A 1 83 ? 14.714 -5.861 -15.566 1.00 76.31 83 ALA A N 1
ATOM 609 C CA . ALA A 1 83 ? 15.193 -4.537 -15.171 1.00 76.31 83 ALA A CA 1
ATOM 610 C C . ALA A 1 83 ? 16.101 -4.585 -13.930 1.00 76.31 83 ALA A C 1
ATOM 612 O O . ALA A 1 83 ? 17.130 -3.920 -13.884 1.00 76.31 83 ALA A O 1
ATOM 613 N N . LEU A 1 84 ? 15.757 -5.398 -12.927 1.00 82.94 84 LEU A N 1
ATOM 614 C CA . LEU A 1 84 ? 16.551 -5.544 -11.704 1.00 82.94 84 LEU A CA 1
ATOM 615 C C . LEU A 1 84 ? 17.896 -6.257 -11.906 1.00 82.94 84 LEU A C 1
ATOM 617 O O . LEU A 1 84 ? 18.789 -6.065 -11.072 1.00 82.94 84 LEU A O 1
ATOM 621 N N . LEU A 1 85 ? 18.025 -7.097 -12.942 1.00 83.94 85 LEU A N 1
ATOM 622 C CA . LEU A 1 85 ? 19.292 -7.727 -13.331 1.00 83.94 85 LEU A CA 1
ATOM 623 C C . LEU A 1 85 ? 20.236 -6.712 -13.977 1.00 83.94 85 LEU A C 1
ATOM 625 O O . LEU A 1 85 ? 21.431 -6.737 -13.688 1.00 83.94 85 LEU A O 1
ATOM 629 N N . ASP A 1 86 ? 19.681 -5.810 -14.784 1.00 72.88 86 ASP A N 1
ATOM 630 C CA . ASP A 1 86 ? 20.437 -4.779 -15.496 1.00 72.88 86 ASP A CA 1
ATOM 631 C C . ASP A 1 86 ? 20.799 -3.599 -14.563 1.00 72.88 86 ASP A C 1
ATOM 633 O O . ASP A 1 86 ? 21.848 -2.972 -14.699 1.00 72.88 86 ASP A O 1
ATOM 637 N N . MET A 1 87 ? 19.985 -3.336 -13.531 1.00 78.12 87 MET A N 1
ATOM 638 C CA . MET A 1 87 ? 20.251 -2.295 -12.532 1.00 78.12 87 MET A CA 1
ATOM 639 C C . MET A 1 87 ? 21.374 -2.661 -11.555 1.00 78.12 87 MET A C 1
ATOM 641 O O . MET A 1 87 ? 21.323 -3.665 -10.835 1.00 78.12 87 MET A O 1
ATOM 645 N N . SER A 1 88 ? 22.317 -1.733 -11.364 1.00 77.06 88 SER A N 1
ATOM 646 C CA . SER A 1 88 ? 23.284 -1.828 -10.264 1.00 77.06 88 SER A CA 1
ATOM 647 C C . SER A 1 88 ? 22.593 -1.883 -8.888 1.00 77.06 88 SER A C 1
ATOM 649 O O . SER A 1 88 ? 21.514 -1.327 -8.675 1.00 77.06 88 SER A O 1
ATOM 651 N N . ARG A 1 89 ? 23.241 -2.504 -7.892 1.00 76.81 89 ARG A N 1
ATOM 652 C CA . ARG A 1 89 ? 22.699 -2.585 -6.516 1.00 76.81 89 ARG A CA 1
ATOM 653 C C . ARG A 1 89 ? 22.447 -1.224 -5.864 1.00 76.81 89 ARG A C 1
ATOM 655 O O . ARG A 1 89 ? 21.626 -1.134 -4.963 1.00 76.81 89 ARG A O 1
ATOM 662 N N . ARG A 1 90 ? 23.174 -0.190 -6.294 1.00 74.12 90 ARG A N 1
ATOM 663 C CA . ARG A 1 90 ? 23.068 1.181 -5.771 1.00 74.12 90 ARG A CA 1
ATOM 664 C C . ARG A 1 90 ? 22.179 2.070 -6.639 1.00 74.12 90 ARG A C 1
ATOM 666 O O . ARG A 1 90 ? 22.134 3.275 -6.413 1.00 74.12 90 ARG A O 1
ATOM 673 N N . HIS A 1 91 ? 21.518 1.501 -7.647 1.00 72.50 91 HIS A N 1
ATOM 674 C CA . HIS A 1 91 ? 20.657 2.265 -8.531 1.00 72.50 91 HIS A CA 1
ATOM 675 C C . HIS A 1 91 ? 19.487 2.865 -7.728 1.00 72.50 91 HIS A C 1
ATOM 677 O O . HIS A 1 91 ? 18.824 2.127 -6.995 1.00 72.50 91 HIS A O 1
ATOM 683 N N . PRO A 1 92 ? 19.202 4.174 -7.853 1.00 67.75 92 PRO A N 1
ATOM 684 C CA . PRO A 1 92 ? 18.199 4.849 -7.027 1.00 67.75 92 PRO A CA 1
ATOM 685 C C . PRO A 1 92 ? 16.782 4.287 -7.206 1.00 67.75 92 PRO A C 1
ATOM 687 O O . PRO A 1 92 ? 15.999 4.302 -6.265 1.00 67.75 92 PRO A O 1
ATOM 690 N N . LEU A 1 93 ? 16.466 3.732 -8.382 1.00 73.31 93 LEU A N 1
ATOM 691 C CA . LEU A 1 93 ? 15.161 3.116 -8.668 1.00 73.31 93 LEU A CA 1
ATOM 692 C C . LEU A 1 93 ? 15.090 1.624 -8.316 1.00 73.31 93 LEU A C 1
ATOM 694 O O . LEU A 1 93 ? 14.081 0.973 -8.570 1.00 73.31 93 LEU A O 1
ATOM 698 N N . ARG A 1 94 ? 16.149 1.045 -7.738 1.00 79.38 94 ARG A N 1
ATOM 699 C CA . ARG A 1 94 ? 16.163 -0.390 -7.437 1.00 79.38 94 ARG A CA 1
ATOM 700 C C . ARG A 1 94 ? 15.062 -0.776 -6.447 1.00 79.38 94 ARG A C 1
ATOM 702 O O . ARG A 1 94 ? 14.412 -1.793 -6.650 1.00 79.38 94 ARG A O 1
ATOM 709 N N . ALA A 1 95 ? 14.830 0.039 -5.417 1.00 77.69 95 ALA A N 1
ATOM 710 C CA . ALA A 1 95 ? 13.783 -0.213 -4.425 1.00 77.69 95 ALA A CA 1
ATOM 711 C C . ALA A 1 95 ? 12.378 -0.242 -5.057 1.00 77.69 95 ALA A C 1
ATOM 713 O O . ALA A 1 95 ? 11.576 -1.120 -4.751 1.00 77.69 95 ALA A O 1
ATOM 714 N N . GLU A 1 96 ? 12.117 0.653 -6.010 1.00 77.44 96 GLU A N 1
ATOM 715 C CA . GLU A 1 96 ? 10.875 0.677 -6.788 1.00 77.44 96 GLU A CA 1
ATOM 716 C C . GLU A 1 96 ? 10.746 -0.545 -7.716 1.00 77.44 96 GLU A C 1
ATOM 718 O O . GLU A 1 96 ? 9.657 -1.091 -7.904 1.00 77.44 96 GLU A O 1
ATOM 723 N N . GLY A 1 97 ? 11.866 -1.042 -8.245 1.00 80.88 97 GLY A N 1
ATOM 724 C CA . GLY A 1 97 ? 11.896 -2.299 -8.987 1.00 80.88 97 GLY A CA 1
ATOM 725 C C . GLY A 1 97 ? 11.566 -3.515 -8.127 1.00 80.88 97 GLY A C 1
ATOM 726 O O . GLY A 1 97 ? 10.742 -4.340 -8.525 1.00 80.88 97 GLY A O 1
ATOM 727 N N . GLU A 1 98 ? 12.145 -3.609 -6.928 1.00 86.69 98 GLU A N 1
ATOM 728 C CA . GLU A 1 98 ? 11.834 -4.682 -5.973 1.00 86.69 98 GLU A CA 1
ATOM 729 C C . GLU A 1 98 ? 10.364 -4.596 -5.516 1.00 86.69 98 GLU A C 1
ATOM 731 O O . GLU A 1 98 ? 9.688 -5.621 -5.437 1.00 86.69 98 GLU A O 1
ATOM 736 N N . ALA A 1 99 ? 9.827 -3.384 -5.312 1.00 83.06 99 ALA A N 1
ATOM 737 C CA . ALA A 1 99 ? 8.408 -3.145 -5.031 1.00 83.06 99 ALA A CA 1
ATOM 738 C C . ALA A 1 99 ? 7.493 -3.689 -6.133 1.00 83.06 99 ALA A C 1
ATOM 740 O O . ALA A 1 99 ? 6.515 -4.391 -5.867 1.00 83.06 99 ALA A O 1
ATOM 741 N N . THR A 1 100 ? 7.828 -3.365 -7.380 1.00 82.81 100 THR A N 1
ATOM 742 C CA . THR A 1 100 ? 7.079 -3.777 -8.567 1.00 82.81 100 THR A CA 1
ATOM 743 C C . THR A 1 100 ? 7.085 -5.296 -8.718 1.00 82.81 100 THR A C 1
ATOM 745 O O . THR A 1 100 ? 6.041 -5.903 -8.966 1.00 82.81 100 THR A O 1
ATOM 748 N N . LEU A 1 101 ? 8.248 -5.925 -8.519 1.00 88.56 101 LEU A N 1
ATOM 749 C CA . LEU A 1 101 ? 8.384 -7.377 -8.548 1.00 88.56 101 LEU A CA 1
ATOM 750 C C . LEU A 1 101 ? 7.583 -8.040 -7.418 1.00 88.56 101 LEU A C 1
ATOM 752 O O . LEU A 1 101 ? 6.860 -9.003 -7.667 1.00 88.56 101 LEU A O 1
ATOM 756 N N . ALA A 1 102 ? 7.659 -7.513 -6.193 1.00 89.12 102 ALA A N 1
ATOM 757 C CA . ALA A 1 102 ? 6.897 -8.027 -5.057 1.00 89.12 102 ALA A CA 1
ATOM 758 C C . ALA A 1 102 ? 5.381 -7.954 -5.295 1.00 89.12 102 ALA A C 1
ATOM 760 O O . ALA A 1 102 ? 4.675 -8.922 -5.018 1.00 89.12 102 ALA A O 1
ATOM 761 N N . ALA A 1 103 ? 4.884 -6.849 -5.859 1.00 85.00 103 ALA A N 1
ATOM 762 C CA . ALA A 1 103 ? 3.476 -6.704 -6.225 1.00 85.00 103 ALA A CA 1
ATOM 763 C C . ALA A 1 103 ? 3.054 -7.729 -7.292 1.00 85.00 103 ALA A C 1
ATOM 765 O O . ALA A 1 103 ? 2.036 -8.397 -7.138 1.00 85.00 103 ALA A O 1
ATOM 766 N N . ALA A 1 104 ? 3.868 -7.926 -8.333 1.00 85.88 104 ALA A N 1
ATOM 767 C CA . ALA A 1 104 ? 3.593 -8.917 -9.372 1.00 85.88 104 ALA A CA 1
ATOM 768 C C . ALA A 1 104 ? 3.573 -10.363 -8.837 1.00 85.88 104 ALA A C 1
ATOM 770 O O . ALA A 1 104 ? 2.769 -11.177 -9.289 1.00 85.88 104 ALA A O 1
ATOM 771 N N . LEU A 1 105 ? 4.439 -10.694 -7.875 1.00 90.94 105 LEU A N 1
ATOM 772 C CA . LEU A 1 105 ? 4.452 -11.998 -7.200 1.00 90.94 105 LEU A CA 1
ATOM 773 C C . LEU A 1 105 ? 3.223 -12.182 -6.302 1.00 90.94 105 LEU A C 1
ATOM 775 O O . LEU A 1 105 ? 2.598 -13.243 -6.302 1.00 90.94 105 LEU A O 1
ATOM 779 N N . LEU A 1 106 ? 2.852 -11.138 -5.562 1.00 88.19 106 LEU A N 1
ATOM 780 C CA . LEU A 1 106 ? 1.671 -11.126 -4.707 1.00 88.19 106 LEU A CA 1
ATOM 781 C C . LEU A 1 106 ? 0.381 -11.326 -5.513 1.00 88.19 106 LEU A C 1
ATOM 783 O O . LEU A 1 106 ? -0.448 -12.141 -5.115 1.00 88.19 106 LEU A O 1
ATOM 787 N N . ASP A 1 107 ? 0.243 -10.656 -6.660 1.00 85.69 107 ASP A N 1
ATOM 788 C CA . ASP A 1 107 ? -0.911 -10.802 -7.559 1.00 85.69 107 ASP A CA 1
ATOM 789 C C . ASP A 1 107 ? -1.032 -12.231 -8.128 1.00 85.69 107 ASP A C 1
ATOM 791 O O . ASP A 1 107 ? -2.112 -12.665 -8.518 1.00 85.69 107 ASP A O 1
ATOM 795 N N . GLN A 1 108 ? 0.066 -12.996 -8.133 1.00 88.31 108 GLN A N 1
ATOM 796 C CA . GLN A 1 108 ? 0.096 -14.422 -8.484 1.00 88.31 108 GLN A CA 1
ATOM 797 C C . GLN A 1 108 ? -0.109 -15.353 -7.274 1.00 88.31 108 GLN A C 1
ATOM 799 O O . GLN A 1 108 ? 0.023 -16.569 -7.399 1.00 88.31 108 GLN A O 1
ATOM 804 N N . GLY A 1 109 ? -0.379 -14.810 -6.085 1.00 88.38 109 GLY A N 1
ATOM 805 C CA . GLY A 1 109 ? -0.512 -15.572 -4.841 1.00 88.38 109 GLY A CA 1
ATOM 806 C C . GLY A 1 109 ? 0.814 -16.072 -4.252 1.00 88.38 109 GLY A C 1
ATOM 807 O O . GLY A 1 109 ? 0.808 -16.814 -3.269 1.00 88.38 109 GLY A O 1
ATOM 808 N N . ARG A 1 110 ? 1.966 -15.659 -4.799 1.00 92.69 110 ARG A N 1
ATOM 809 C CA . ARG A 1 110 ? 3.313 -16.077 -4.362 1.00 92.69 110 ARG A CA 1
ATOM 810 C C . ARG A 1 110 ? 3.821 -15.189 -3.222 1.00 92.69 110 ARG A C 1
ATOM 812 O O . ARG A 1 110 ? 4.825 -14.489 -3.340 1.00 92.69 110 ARG A O 1
ATOM 819 N N . VAL A 1 111 ? 3.100 -15.216 -2.099 1.00 92.31 111 VAL A N 1
ATOM 820 C CA . VAL A 1 111 ? 3.303 -14.307 -0.952 1.00 92.31 111 VAL A CA 1
ATOM 821 C C . VAL A 1 111 ? 4.710 -14.404 -0.354 1.00 92.31 111 VAL A C 1
ATOM 823 O O . VAL A 1 111 ? 5.337 -13.376 -0.118 1.00 92.31 111 VAL A O 1
ATOM 826 N N . GLU A 1 112 ? 5.226 -15.612 -0.111 1.00 93.44 112 GLU A N 1
ATOM 827 C CA . GLU A 1 112 ? 6.553 -15.778 0.505 1.00 93.44 112 GLU A CA 1
ATOM 828 C C . GLU A 1 112 ? 7.662 -15.218 -0.386 1.00 93.44 112 GLU A C 1
ATOM 830 O O . GLU A 1 112 ? 8.556 -14.520 0.084 1.00 93.44 112 GLU A O 1
ATOM 835 N N . GLU A 1 113 ? 7.568 -15.437 -1.695 1.00 93.44 113 GLU A N 1
ATOM 836 C CA . GLU A 1 113 ? 8.534 -14.897 -2.648 1.00 93.44 113 GLU A CA 1
ATOM 837 C C . GLU A 1 113 ? 8.457 -13.372 -2.717 1.00 93.44 113 GLU A C 1
ATOM 839 O O . GLU A 1 113 ? 9.497 -12.715 -2.708 1.00 93.44 113 GLU A O 1
ATOM 844 N N . ALA A 1 114 ? 7.255 -12.790 -2.676 1.00 91.31 114 ALA A N 1
ATOM 845 C CA . ALA A 1 114 ? 7.093 -11.343 -2.553 1.00 91.31 114 ALA A CA 1
ATOM 846 C C . ALA A 1 114 ? 7.768 -10.803 -1.276 1.00 91.31 114 ALA A C 1
ATOM 848 O O . ALA A 1 114 ? 8.468 -9.792 -1.320 1.00 91.31 114 ALA A O 1
ATOM 849 N N . LEU A 1 115 ? 7.649 -11.508 -0.145 1.00 90.25 115 LEU A N 1
ATOM 850 C CA . LEU A 1 115 ? 8.308 -11.121 1.108 1.00 90.25 115 LEU A CA 1
ATOM 851 C C . LEU A 1 115 ? 9.834 -11.242 1.061 1.00 90.25 115 LEU A C 1
ATOM 853 O O . LEU A 1 115 ? 10.506 -10.463 1.737 1.00 90.25 115 LEU A O 1
ATOM 857 N N . THR A 1 116 ? 10.401 -12.156 0.267 1.00 90.19 116 THR A N 1
ATOM 858 C CA . THR A 1 116 ? 11.863 -12.200 0.060 1.00 90.19 116 THR A CA 1
ATOM 859 C C . THR A 1 116 ? 12.392 -10.981 -0.699 1.00 90.19 116 THR A C 1
ATOM 861 O O . THR A 1 116 ? 13.555 -10.621 -0.524 1.00 90.19 116 THR A O 1
ATOM 864 N N . ARG A 1 117 ? 11.546 -10.318 -1.501 1.00 87.44 117 ARG A N 1
ATOM 865 C CA . ARG A 1 117 ? 11.882 -9.073 -2.220 1.00 87.44 117 ARG A CA 1
ATOM 866 C C . ARG A 1 117 ? 11.756 -7.829 -1.350 1.00 87.44 117 ARG A C 1
ATOM 868 O O . ARG A 1 117 ? 12.400 -6.823 -1.621 1.00 87.44 117 ARG A O 1
ATOM 875 N N . CYS A 1 118 ? 10.980 -7.917 -0.275 1.00 83.06 118 CYS A N 1
ATOM 876 C CA . CYS A 1 118 ? 10.821 -6.867 0.724 1.00 83.06 118 CYS A CA 1
ATOM 877 C C . CYS A 1 118 ? 11.375 -7.355 2.074 1.00 83.06 118 CYS A C 1
ATOM 879 O O . CYS A 1 118 ? 10.585 -7.662 2.984 1.00 83.06 118 CYS A O 1
ATOM 881 N N . PRO A 1 119 ? 12.715 -7.491 2.210 1.00 73.38 119 PRO A N 1
ATOM 882 C CA . PRO A 1 119 ? 13.328 -7.931 3.458 1.00 73.38 119 PRO A CA 1
ATOM 883 C C . PRO A 1 119 ? 12.964 -6.987 4.606 1.00 73.38 119 PRO A C 1
ATOM 885 O O . PRO A 1 119 ? 12.420 -5.902 4.400 1.00 73.38 119 PRO A O 1
ATOM 888 N N . ALA A 1 120 ? 13.225 -7.427 5.838 1.00 72.19 120 ALA A N 1
ATOM 889 C CA . ALA A 1 120 ? 13.017 -6.567 6.994 1.00 72.19 120 ALA A CA 1
ATOM 890 C C . ALA A 1 120 ? 13.813 -5.262 6.797 1.00 72.19 120 ALA A C 1
ATOM 892 O O . ALA A 1 120 ? 15.018 -5.343 6.544 1.00 72.19 120 ALA A O 1
ATOM 893 N N . PRO A 1 121 ? 13.150 -4.096 6.852 1.00 73.00 121 PRO A N 1
ATOM 894 C CA . PRO A 1 121 ? 13.821 -2.820 6.660 1.00 73.00 121 PRO A CA 1
ATOM 895 C C . PRO A 1 121 ? 14.841 -2.593 7.776 1.00 73.00 121 PRO A C 1
ATOM 897 O O . PRO A 1 121 ? 14.617 -2.979 8.927 1.00 73.00 121 PRO A O 1
ATOM 900 N N . GLU A 1 122 ? 15.952 -1.948 7.433 1.00 74.62 122 GLU A N 1
ATOM 901 C CA . GLU A 1 122 ? 16.866 -1.394 8.430 1.00 74.62 122 GLU A CA 1
ATOM 902 C C . GLU A 1 122 ? 16.197 -0.213 9.156 1.00 74.62 122 GLU A C 1
ATOM 904 O O . GLU A 1 122 ? 15.206 0.360 8.691 1.00 74.62 122 GLU A O 1
ATOM 909 N N . GLU A 1 123 ? 16.718 0.158 10.325 1.00 69.38 123 GLU A N 1
ATOM 910 C CA . GLU A 1 123 ? 16.177 1.283 11.087 1.00 69.38 123 GLU A CA 1
ATOM 911 C C . GLU A 1 123 ? 16.248 2.578 10.258 1.00 69.38 123 GLU A C 1
ATOM 913 O O . GLU A 1 123 ? 17.320 3.004 9.832 1.00 69.38 123 GLU A O 1
ATOM 918 N N . GLY A 1 124 ? 15.090 3.195 10.007 1.00 66.75 124 GLY A N 1
ATOM 919 C CA . GLY A 1 124 ? 14.971 4.399 9.178 1.00 66.75 124 GLY A CA 1
ATOM 920 C C . GLY A 1 124 ? 14.629 4.156 7.702 1.00 66.75 124 GLY A C 1
ATOM 921 O O . GLY A 1 124 ? 14.386 5.131 6.990 1.00 66.75 124 GLY A O 1
ATOM 922 N N . ASP A 1 125 ? 14.536 2.904 7.237 1.00 78.19 125 ASP A N 1
ATOM 923 C CA . ASP A 1 125 ? 14.031 2.579 5.894 1.00 78.19 125 ASP A CA 1
ATOM 924 C C . ASP A 1 125 ? 12.495 2.475 5.871 1.00 78.19 125 ASP A C 1
ATOM 926 O O . ASP A 1 125 ? 11.892 1.398 5.825 1.00 78.19 125 ASP A O 1
ATOM 930 N N . ASP A 1 126 ? 11.844 3.639 5.891 1.00 77.25 126 ASP A N 1
ATOM 931 C CA . ASP A 1 126 ? 10.386 3.742 5.784 1.00 77.25 126 ASP A CA 1
ATOM 932 C C . ASP A 1 126 ? 9.859 3.152 4.461 1.00 77.25 126 ASP A C 1
ATOM 934 O O . ASP A 1 126 ? 8.760 2.597 4.417 1.00 77.25 126 ASP A O 1
ATOM 938 N N . HIS A 1 127 ? 10.631 3.220 3.373 1.00 76.06 127 HIS A N 1
ATOM 939 C CA . HIS A 1 127 ? 10.179 2.714 2.079 1.00 76.06 127 HIS A CA 1
ATOM 940 C C . HIS A 1 127 ? 10.152 1.181 2.051 1.00 76.06 127 HIS A C 1
ATOM 942 O O . HIS A 1 127 ? 9.126 0.596 1.698 1.00 76.06 127 HIS A O 1
ATOM 948 N N . GLY A 1 128 ? 11.224 0.516 2.486 1.00 80.50 128 GLY A N 1
ATOM 949 C CA . GLY A 1 128 ? 11.251 -0.940 2.634 1.00 80.50 128 GLY A CA 1
ATOM 950 C C . GLY A 1 128 ? 10.184 -1.443 3.610 1.00 80.50 128 GLY A C 1
ATOM 951 O O . GLY A 1 128 ? 9.498 -2.434 3.329 1.00 80.50 128 GLY A O 1
ATOM 952 N N . LEU A 1 129 ? 9.952 -0.703 4.703 1.00 85.94 129 LEU A N 1
ATOM 953 C CA . LEU A 1 129 ? 8.862 -0.980 5.641 1.00 85.94 129 LEU A CA 1
ATOM 954 C C . LEU A 1 129 ? 7.496 -0.940 4.948 1.00 85.94 129 LEU A C 1
ATOM 956 O O . LEU A 1 129 ? 6.675 -1.830 5.175 1.00 85.94 129 LEU A O 1
ATOM 960 N N . ALA A 1 130 ? 7.265 0.042 4.072 1.00 83.00 130 ALA A N 1
ATOM 961 C CA . ALA A 1 130 ? 6.021 0.192 3.310 1.00 83.00 130 ALA A CA 1
ATOM 962 C C . ALA A 1 130 ? 5.701 -1.032 2.494 1.00 83.00 130 ALA A C 1
ATOM 964 O O . ALA A 1 130 ? 4.596 -1.569 2.564 1.00 83.00 130 ALA A O 1
ATOM 965 N N . LEU A 1 131 ? 6.684 -1.450 1.709 1.00 82.94 131 LEU A N 1
ATOM 966 C CA . LEU A 1 131 ? 6.527 -2.529 0.759 1.00 82.94 131 LEU A CA 1
ATOM 967 C C . LEU A 1 131 ? 6.222 -3.823 1.497 1.00 82.94 131 LEU A C 1
ATOM 969 O O . LEU A 1 131 ? 5.231 -4.488 1.197 1.00 82.94 131 LEU A O 1
ATOM 973 N N . ARG A 1 132 ? 6.994 -4.115 2.547 1.00 89.25 132 ARG A N 1
ATOM 974 C CA . ARG A 1 132 ? 6.775 -5.294 3.380 1.00 89.25 132 ARG A CA 1
ATOM 975 C C . ARG A 1 132 ? 5.398 -5.279 4.045 1.00 89.25 132 ARG A C 1
ATOM 977 O O . ARG A 1 132 ? 4.680 -6.276 3.983 1.00 89.25 132 ARG A O 1
ATOM 984 N N . VAL A 1 133 ? 5.008 -4.158 4.656 1.00 89.94 133 VAL A N 1
ATOM 985 C CA . VAL A 1 133 ? 3.693 -4.008 5.301 1.00 89.94 133 VAL A CA 1
ATOM 986 C C . VAL A 1 133 ? 2.560 -4.161 4.290 1.00 89.94 133 VAL A C 1
ATOM 988 O O . VAL A 1 133 ? 1.574 -4.828 4.595 1.00 89.94 133 VAL A O 1
ATOM 991 N N . ASN A 1 134 ? 2.695 -3.603 3.088 1.00 86.75 134 ASN A N 1
ATOM 992 C CA . ASN A 1 134 ? 1.689 -3.721 2.036 1.00 86.75 134 ASN A CA 1
ATOM 993 C C . ASN A 1 134 ? 1.522 -5.173 1.574 1.00 86.75 134 ASN A C 1
ATOM 995 O O . ASN A 1 134 ? 0.388 -5.642 1.488 1.00 86.75 134 ASN A O 1
ATOM 999 N N . VAL A 1 135 ? 2.621 -5.908 1.363 1.00 89.69 135 VAL A N 1
ATOM 1000 C CA . VAL A 1 135 ? 2.577 -7.339 1.009 1.00 89.69 135 VAL A CA 1
ATOM 1001 C C . VAL A 1 135 ? 1.909 -8.162 2.116 1.00 89.69 135 VAL A C 1
ATOM 1003 O O . VAL A 1 135 ? 1.017 -8.972 1.848 1.00 89.69 135 VAL A O 1
ATOM 1006 N N . LEU A 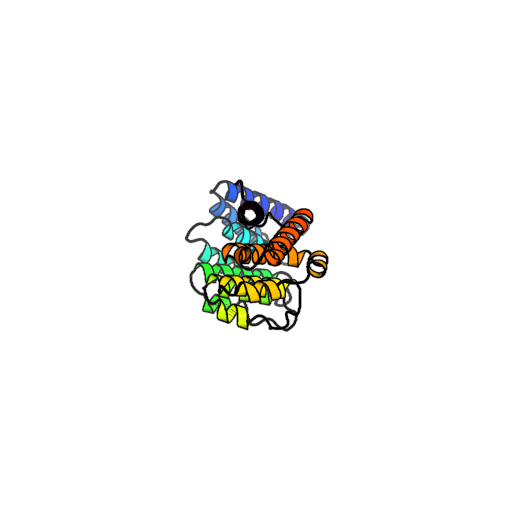1 136 ? 2.278 -7.931 3.379 1.00 92.50 136 LEU A N 1
ATOM 1007 C CA . LEU A 1 136 ? 1.670 -8.623 4.522 1.00 92.50 136 LEU A CA 1
ATOM 1008 C C . LEU A 1 136 ? 0.184 -8.272 4.679 1.00 92.50 136 LEU A C 1
ATOM 1010 O O . LEU A 1 136 ? -0.639 -9.153 4.919 1.00 92.50 136 LEU A O 1
ATOM 1014 N N . ARG A 1 137 ? -0.189 -7.000 4.502 1.00 90.19 137 ARG A N 1
ATOM 1015 C CA . ARG A 1 137 ? -1.582 -6.543 4.570 1.00 90.19 137 ARG A CA 1
ATOM 1016 C C . ARG A 1 137 ? -2.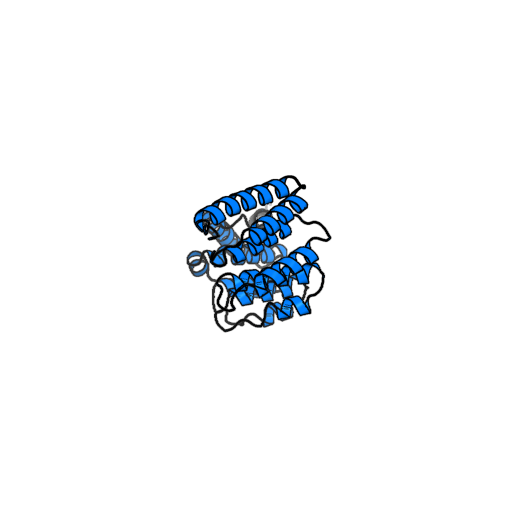430 -7.172 3.468 1.00 90.19 137 ARG A C 1
ATOM 1018 O O . ARG A 1 137 ? -3.506 -7.684 3.763 1.00 90.19 137 ARG A O 1
ATOM 1025 N N . ALA A 1 138 ? -1.952 -7.150 2.228 1.00 87.44 138 ALA A N 1
ATOM 1026 C CA . ALA A 1 138 ? -2.677 -7.682 1.079 1.00 87.44 138 ALA A CA 1
ATOM 1027 C C . ALA A 1 138 ? -2.837 -9.211 1.125 1.00 87.44 138 ALA A C 1
ATOM 1029 O O . ALA A 1 138 ? -3.844 -9.736 0.663 1.00 87.44 138 ALA A O 1
ATOM 1030 N N . SER A 1 139 ? -1.898 -9.920 1.757 1.00 89.75 139 SER A N 1
ATOM 1031 C CA . SER A 1 139 ? -1.998 -11.364 2.020 1.00 89.75 139 SER A CA 1
ATOM 1032 C C . SER A 1 139 ? -2.784 -11.723 3.293 1.00 89.75 139 SER A C 1
ATOM 1034 O O . SER A 1 139 ? -2.858 -12.892 3.663 1.00 89.75 139 SER A O 1
ATOM 1036 N N . GLY A 1 140 ? -3.373 -10.741 3.989 1.00 90.44 140 GLY A N 1
ATOM 1037 C CA . GLY A 1 140 ? -4.172 -10.959 5.202 1.00 90.44 140 GLY A CA 1
ATOM 1038 C C . GLY A 1 140 ? -3.363 -11.200 6.485 1.00 90.44 140 GLY A C 1
ATOM 1039 O O . GLY A 1 140 ? -3.942 -11.421 7.548 1.00 90.44 140 GLY A O 1
ATOM 1040 N N . ARG A 1 141 ? -2.031 -11.100 6.439 1.00 93.44 141 ARG A N 1
ATOM 1041 C CA . ARG A 1 141 ? -1.105 -11.330 7.565 1.00 93.44 141 ARG A CA 1
ATOM 1042 C C . ARG A 1 141 ? -0.937 -10.079 8.434 1.00 93.44 141 ARG A C 1
ATOM 1044 O O . ARG A 1 141 ? 0.169 -9.617 8.709 1.00 93.44 141 ARG A O 1
ATOM 1051 N N . LEU A 1 142 ? -2.058 -9.511 8.881 1.00 93.75 142 LEU A N 1
ATOM 1052 C CA . LEU A 1 142 ? -2.106 -8.217 9.577 1.00 93.75 142 LEU A CA 1
ATOM 1053 C C . LEU A 1 142 ? -1.310 -8.190 10.892 1.00 93.75 142 LEU A C 1
ATOM 1055 O O . LEU A 1 142 ? -0.687 -7.178 11.206 1.00 93.75 142 LEU A O 1
ATOM 1059 N N . THR A 1 143 ? -1.298 -9.288 11.652 1.00 93.56 143 THR A N 1
ATOM 1060 C CA . THR A 1 143 ? -0.534 -9.384 12.909 1.00 93.56 143 THR A CA 1
ATOM 1061 C C . THR A 1 143 ? 0.971 -9.317 12.659 1.00 93.56 143 THR A C 1
ATOM 1063 O O . THR A 1 143 ? 1.692 -8.650 13.396 1.00 93.56 143 THR A O 1
ATOM 1066 N N . GLU A 1 144 ? 1.446 -9.957 11.593 1.00 92.81 144 GLU A N 1
ATOM 1067 C CA . GLU A 1 144 ? 2.857 -9.917 11.203 1.00 92.81 144 GLU A CA 1
ATOM 1068 C C . GLU A 1 144 ? 3.240 -8.553 10.635 1.00 92.81 144 GLU A C 1
ATOM 1070 O O . GLU A 1 144 ? 4.301 -8.028 10.965 1.00 92.81 144 GLU A O 1
ATOM 1075 N N . ALA A 1 145 ? 2.348 -7.937 9.851 1.00 91.94 145 ALA A N 1
ATOM 1076 C CA . ALA A 1 145 ? 2.521 -6.560 9.395 1.00 91.94 145 ALA A CA 1
ATOM 1077 C C . ALA A 1 145 ? 2.676 -5.601 10.583 1.00 91.94 145 ALA A C 1
ATOM 1079 O O . ALA A 1 145 ? 3.538 -4.727 10.571 1.00 91.94 145 ALA A O 1
ATOM 1080 N N . LEU A 1 146 ? 1.866 -5.785 11.631 1.00 92.81 146 LEU A N 1
ATOM 1081 C CA . LEU A 1 146 ? 1.923 -4.954 12.830 1.00 92.81 146 LEU A CA 1
ATOM 1082 C C . LEU A 1 146 ? 3.207 -5.190 13.632 1.00 92.81 146 LEU A C 1
ATOM 1084 O O . LEU A 1 146 ? 3.759 -4.235 14.171 1.00 92.81 146 LEU A O 1
ATOM 1088 N N . ALA A 1 147 ? 3.674 -6.439 13.713 1.00 90.62 147 ALA A N 1
ATOM 1089 C CA . ALA A 1 147 ? 4.922 -6.796 14.387 1.00 90.62 147 ALA A CA 1
ATOM 1090 C C . ALA A 1 147 ? 6.164 -6.257 13.656 1.00 90.62 147 ALA A C 1
ATOM 1092 O O . ALA A 1 147 ? 7.173 -5.984 14.299 1.00 90.62 147 ALA A O 1
ATOM 1093 N N . ALA A 1 148 ? 6.083 -6.073 12.334 1.00 87.38 148 ALA A N 1
ATOM 1094 C CA . ALA A 1 148 ? 7.153 -5.481 11.537 1.00 87.38 148 ALA A CA 1
ATOM 1095 C C . ALA A 1 148 ? 7.334 -3.973 11.787 1.00 87.38 148 ALA A C 1
ATOM 1097 O O . ALA A 1 148 ? 8.406 -3.443 11.511 1.00 87.38 148 ALA A O 1
ATOM 1098 N N . ILE A 1 149 ? 6.312 -3.281 12.306 1.00 88.62 149 ILE A N 1
ATOM 1099 C CA . ILE A 1 149 ? 6.402 -1.859 12.649 1.00 88.62 149 ILE A CA 1
ATOM 1100 C C . ILE A 1 149 ? 6.730 -1.722 14.144 1.00 88.62 149 ILE A C 1
ATOM 1102 O O . ILE A 1 149 ? 5.913 -2.140 14.977 1.00 88.62 149 ILE A O 1
ATOM 1106 N N . PRO A 1 150 ? 7.860 -1.087 14.512 1.00 80.19 150 PRO A N 1
ATOM 1107 C CA . PRO A 1 150 ? 8.203 -0.821 15.905 1.00 80.19 150 PRO A CA 1
ATOM 1108 C C . PRO A 1 150 ? 7.056 -0.151 16.673 1.00 80.19 150 PRO A C 1
ATOM 1110 O O . PRO A 1 150 ? 6.292 0.650 16.130 1.00 80.19 150 PRO A O 1
ATOM 1113 N N . SER A 1 151 ? 6.921 -0.467 17.963 1.00 74.38 151 SER A N 1
ATOM 1114 C CA . SER A 1 151 ? 5.879 0.133 18.808 1.00 74.38 151 SER A CA 1
ATOM 1115 C C . SER A 1 151 ? 6.071 1.638 18.990 1.00 74.38 151 SER A C 1
ATOM 1117 O O . SER A 1 151 ? 5.089 2.375 19.036 1.00 74.38 151 SER A O 1
ATOM 1119 N N . ALA A 1 152 ? 7.325 2.085 19.069 1.00 71.56 152 ALA A N 1
ATOM 1120 C CA . ALA A 1 152 ? 7.699 3.484 18.943 1.00 71.56 152 ALA A CA 1
ATOM 1121 C C . ALA A 1 152 ? 7.962 3.755 17.460 1.00 71.56 152 ALA A C 1
ATOM 1123 O O . ALA A 1 152 ? 9.063 3.516 16.969 1.00 71.56 152 ALA A O 1
ATOM 1124 N N . ALA A 1 153 ? 6.925 4.171 16.735 1.00 70.12 153 ALA A N 1
ATOM 1125 C CA . ALA A 1 153 ? 7.084 4.580 15.347 1.00 70.12 153 ALA A CA 1
ATOM 1126 C C . ALA A 1 153 ? 8.161 5.671 15.253 1.00 70.12 153 ALA A C 1
ATOM 1128 O O . ALA A 1 153 ? 8.127 6.655 15.991 1.00 70.12 153 ALA A O 1
ATOM 1129 N N . THR A 1 154 ? 9.121 5.481 14.355 1.00 80.38 154 THR A N 1
ATOM 1130 C CA . THR A 1 154 ? 10.275 6.372 14.171 1.00 80.38 154 THR A CA 1
ATOM 1131 C C . THR A 1 154 ? 9.955 7.553 13.254 1.00 80.38 154 THR A C 1
ATOM 1133 O O . THR A 1 154 ? 10.744 8.491 13.153 1.00 80.38 154 THR A O 1
ATOM 1136 N N . SER A 1 155 ? 8.786 7.539 12.606 1.00 87.25 155 SER A N 1
ATOM 1137 C CA . SER A 1 155 ? 8.327 8.592 11.704 1.00 87.25 155 SER A CA 1
ATOM 1138 C C . SER A 1 155 ? 6.798 8.748 11.727 1.00 87.25 155 SER A C 1
ATOM 1140 O O . SER A 1 155 ? 6.072 7.802 12.055 1.00 87.25 155 SER A O 1
ATOM 1142 N N . PRO A 1 156 ? 6.256 9.916 11.324 1.00 89.25 156 PRO A N 1
ATOM 1143 C CA . PRO A 1 156 ? 4.811 10.094 11.168 1.00 89.25 156 PRO A CA 1
ATOM 1144 C C . PRO A 1 156 ? 4.198 9.099 10.178 1.00 89.25 156 PRO A C 1
ATOM 1146 O O . PRO A 1 156 ? 3.047 8.688 10.313 1.00 89.25 156 PRO A O 1
ATOM 1149 N N . TRP A 1 157 ? 4.976 8.695 9.179 1.00 87.88 157 TRP A N 1
ATOM 1150 C CA . TRP A 1 157 ? 4.536 7.774 8.149 1.00 87.88 157 TRP A CA 1
ATOM 1151 C C . TRP A 1 157 ? 4.421 6.330 8.687 1.00 87.88 157 TRP A C 1
ATOM 1153 O O . TRP A 1 157 ? 3.376 5.698 8.503 1.00 87.88 157 TRP A O 1
ATOM 1163 N N . SER A 1 158 ? 5.404 5.840 9.454 1.00 88.94 158 SER A N 1
ATOM 1164 C CA . SER A 1 158 ? 5.335 4.515 10.099 1.00 88.94 158 SER A CA 1
ATOM 1165 C C . SER A 1 158 ? 4.245 4.451 11.180 1.00 88.94 158 SER A C 1
ATOM 1167 O O . SER A 1 158 ? 3.539 3.444 11.297 1.00 88.94 158 SER A O 1
ATOM 1169 N N . ALA A 1 159 ? 4.012 5.553 11.903 1.00 91.75 159 ALA A N 1
ATOM 1170 C CA . ALA A 1 159 ? 2.894 5.690 12.839 1.00 91.75 159 ALA A CA 1
ATOM 1171 C C . ALA A 1 159 ? 1.535 5.568 12.129 1.00 91.75 159 ALA A C 1
ATOM 1173 O O . ALA A 1 159 ? 0.648 4.837 12.577 1.00 91.75 159 ALA A O 1
ATOM 1174 N N . ALA A 1 160 ? 1.380 6.226 10.975 1.00 92.00 160 ALA A N 1
ATOM 1175 C CA . ALA A 1 160 ? 0.166 6.138 10.173 1.00 92.00 160 ALA A CA 1
ATOM 1176 C C . ALA A 1 160 ? -0.094 4.710 9.662 1.00 92.00 160 ALA A C 1
ATOM 1178 O O . ALA A 1 160 ? -1.222 4.222 9.764 1.00 92.00 160 ALA A O 1
ATOM 1179 N N . LEU A 1 161 ? 0.935 4.005 9.176 1.00 91.12 161 LEU A N 1
ATOM 1180 C CA . LEU A 1 161 ? 0.799 2.595 8.793 1.00 91.12 161 LEU A CA 1
ATOM 1181 C C . LEU A 1 161 ? 0.346 1.720 9.964 1.00 91.12 161 LEU A C 1
ATOM 1183 O O . LEU A 1 161 ? -0.588 0.924 9.822 1.00 91.12 161 LEU A O 1
ATOM 1187 N N . ARG A 1 162 ? 0.972 1.894 11.133 1.00 93.44 162 ARG A N 1
ATOM 1188 C CA . ARG A 1 162 ? 0.610 1.171 12.356 1.00 93.44 162 ARG A CA 1
ATOM 1189 C C . ARG A 1 162 ? -0.852 1.404 12.730 1.00 93.44 162 ARG A C 1
ATOM 1191 O O . ARG A 1 162 ? -1.569 0.444 13.006 1.00 93.44 162 ARG A O 1
ATOM 1198 N N . ALA A 1 163 ? -1.308 2.655 12.699 1.00 93.75 163 ALA A N 1
ATOM 1199 C CA . ALA A 1 163 ? -2.697 3.009 12.969 1.00 93.75 163 ALA A CA 1
ATOM 1200 C C . ALA A 1 163 ? -3.672 2.316 11.999 1.00 93.75 163 ALA A C 1
ATOM 1202 O O . ALA A 1 163 ? -4.681 1.760 12.437 1.00 93.75 163 ALA A O 1
ATOM 1203 N N . GLY A 1 164 ? -3.358 2.279 10.699 1.00 93.00 164 GLY A N 1
ATOM 1204 C CA . GLY A 1 164 ? -4.174 1.579 9.699 1.00 93.00 164 GLY A CA 1
ATOM 1205 C C . GLY A 1 164 ? -4.265 0.065 9.936 1.00 93.00 164 GLY A C 1
ATOM 1206 O O . GLY A 1 164 ? -5.344 -0.524 9.826 1.00 93.00 164 GLY A O 1
ATOM 1207 N N . LEU A 1 165 ? -3.161 -0.574 10.336 1.00 94.50 165 LEU A N 1
ATOM 1208 C CA . LEU A 1 165 ? -3.142 -2.002 10.681 1.00 94.50 165 LEU A CA 1
ATOM 1209 C C . LEU A 1 165 ? -3.943 -2.306 11.951 1.00 94.50 165 LEU A C 1
ATOM 1211 O O . LEU A 1 165 ? -4.753 -3.231 11.957 1.00 94.50 165 LEU A O 1
ATOM 1215 N N . LEU A 1 166 ? -3.776 -1.502 13.004 1.00 95.12 166 LEU A N 1
ATOM 1216 C CA . LEU A 1 166 ? -4.566 -1.621 14.234 1.00 95.12 166 LEU A CA 1
ATOM 1217 C C . LEU A 1 166 ? -6.065 -1.455 13.949 1.00 95.12 166 LEU A C 1
ATOM 1219 O O . LEU A 1 166 ? -6.882 -2.212 14.472 1.00 95.12 166 LEU A O 1
ATOM 1223 N N . ALA A 1 167 ? -6.432 -0.511 13.078 1.00 93.75 167 ALA A N 1
ATOM 1224 C CA . ALA A 1 167 ? -7.814 -0.326 12.650 1.00 93.75 167 ALA A CA 1
ATOM 1225 C C . ALA A 1 167 ? -8.342 -1.555 11.896 1.00 93.75 167 ALA A C 1
ATOM 1227 O O . ALA A 1 167 ? -9.442 -2.021 12.189 1.00 93.75 167 ALA A O 1
ATOM 1228 N N . SER A 1 168 ? -7.537 -2.118 10.991 1.00 92.94 168 SER A N 1
ATOM 1229 C CA . SER A 1 168 ? -7.873 -3.333 10.235 1.00 92.94 168 SER A CA 1
ATOM 1230 C C . SER A 1 168 ? -8.048 -4.563 11.139 1.00 92.94 168 SER A C 1
ATOM 1232 O O . SER A 1 168 ? -8.854 -5.437 10.841 1.00 92.94 168 SER A O 1
ATOM 1234 N N . LEU A 1 169 ? -7.350 -4.604 12.278 1.00 94.31 169 LEU A N 1
ATOM 1235 C CA . LEU A 1 169 ? -7.502 -5.620 13.327 1.00 94.31 169 LEU A CA 1
ATOM 1236 C C . LEU A 1 169 ? -8.689 -5.355 14.278 1.00 94.31 169 LEU A C 1
ATOM 1238 O O . LEU A 1 169 ? -8.866 -6.078 15.256 1.00 94.31 169 LEU A O 1
ATOM 1242 N N . GLY A 1 170 ? -9.485 -4.307 14.042 1.00 92.50 170 GLY A N 1
ATOM 1243 C CA . GLY A 1 170 ? -10.607 -3.920 14.904 1.00 92.50 170 GLY A CA 1
ATOM 1244 C C . GLY A 1 170 ? -10.195 -3.228 16.210 1.00 92.50 170 GLY A C 1
ATOM 1245 O O . GLY A 1 170 ? -11.039 -2.959 17.062 1.00 92.50 170 GLY A O 1
ATOM 1246 N N . GLN A 1 171 ? -8.916 -2.885 16.381 1.00 94.12 171 GLN A N 1
ATOM 1247 C CA . GLN A 1 171 ? -8.387 -2.224 17.576 1.00 94.12 171 GLN A CA 1
ATOM 1248 C C . GLN A 1 171 ? -8.512 -0.697 17.466 1.00 94.12 171 GLN A C 1
ATOM 1250 O O . GLN A 1 171 ? -7.527 0.034 17.557 1.00 94.12 171 GLN A O 1
ATOM 1255 N N . SER A 1 172 ? -9.731 -0.191 17.252 1.00 93.19 172 SER A N 1
ATOM 1256 C CA . SER A 1 172 ? -9.961 1.221 16.909 1.00 93.19 172 SER A CA 1
ATOM 1257 C C . SER A 1 172 ? -9.427 2.217 17.946 1.00 93.19 172 SER A C 1
ATOM 1259 O O . SER A 1 172 ? -8.940 3.271 17.556 1.00 93.19 172 SER A O 1
ATOM 1261 N N . ALA A 1 173 ? -9.484 1.900 19.244 1.00 91.31 173 ALA A N 1
ATOM 1262 C CA . ALA A 1 173 ? -8.944 2.777 20.288 1.00 91.31 173 ALA A CA 1
ATOM 1263 C C . ALA A 1 173 ? -7.412 2.894 20.193 1.00 91.31 173 ALA A C 1
ATOM 1265 O O . ALA A 1 173 ? -6.881 3.995 20.098 1.00 91.31 173 ALA A O 1
ATOM 1266 N N . ALA A 1 174 ? -6.709 1.759 20.115 1.00 93.31 174 ALA A N 1
ATOM 1267 C CA . ALA A 1 174 ? -5.256 1.739 19.944 1.00 93.31 174 ALA A CA 1
ATOM 1268 C C . ALA A 1 174 ? -4.824 2.389 18.620 1.00 93.31 174 ALA A C 1
ATOM 1270 O O . ALA A 1 174 ? -3.816 3.085 18.568 1.00 93.31 174 ALA A O 1
ATOM 1271 N N . ALA A 1 175 ? -5.605 2.197 17.556 1.00 93.50 175 ALA A N 1
ATOM 1272 C CA . ALA A 1 175 ? -5.364 2.814 16.261 1.00 93.50 175 ALA A CA 1
ATOM 1273 C C . ALA A 1 175 ? -5.467 4.349 16.304 1.00 93.50 175 ALA A C 1
ATOM 1275 O O . ALA A 1 175 ? -4.661 5.023 15.672 1.00 93.50 175 ALA A O 1
ATOM 1276 N N . VAL A 1 176 ? -6.419 4.911 17.061 1.00 92.31 176 VAL A N 1
ATOM 1277 C CA . VAL A 1 176 ? -6.538 6.369 17.253 1.00 92.31 176 VAL A CA 1
ATOM 1278 C C . VAL A 1 176 ? -5.360 6.931 18.049 1.00 92.31 176 VAL A C 1
ATOM 1280 O O . VAL A 1 176 ? -4.883 8.016 17.722 1.00 92.31 176 VAL A O 1
ATOM 1283 N N . GLU A 1 177 ? -4.873 6.206 19.056 1.00 92.12 177 GLU A N 1
ATOM 1284 C CA . GLU A 1 177 ? -3.693 6.616 19.832 1.00 92.12 177 GLU A CA 1
ATOM 1285 C C . GLU A 1 177 ? -2.395 6.514 19.022 1.00 92.12 177 GLU A C 1
ATOM 1287 O O . GLU A 1 177 ? -1.513 7.355 19.158 1.00 92.12 177 GLU A O 1
ATOM 1292 N N . ALA A 1 178 ? -2.291 5.523 18.135 1.00 92.62 178 ALA A N 1
ATOM 1293 C CA . ALA A 1 178 ? -1.128 5.330 17.270 1.00 92.62 178 ALA A CA 1
ATOM 1294 C C . ALA A 1 178 ? -1.035 6.342 16.117 1.00 92.62 178 ALA A C 1
ATOM 1296 O O . ALA A 1 178 ? -0.014 6.401 15.433 1.00 92.62 178 ALA A O 1
ATOM 1297 N N . LEU A 1 179 ? -2.095 7.111 15.859 1.00 91.94 179 LEU A N 1
ATOM 1298 C CA . LEU A 1 179 ? -2.088 8.111 14.803 1.00 91.94 179 LEU A CA 1
ATOM 1299 C C . LEU A 1 179 ? -1.062 9.227 15.101 1.00 91.94 179 LEU A C 1
ATOM 1301 O O . LEU A 1 179 ? -1.097 9.806 16.191 1.00 91.94 179 LEU A O 1
ATOM 1305 N N . PRO A 1 180 ? -0.218 9.607 14.124 1.00 91.00 180 PRO A N 1
ATOM 1306 C CA . PRO A 1 180 ? 0.789 10.650 14.316 1.00 91.00 180 PRO A CA 1
ATOM 1307 C C . PRO A 1 180 ? 0.153 12.020 14.602 1.00 91.00 180 PRO A C 1
ATOM 1309 O O . PRO A 1 180 ? -0.910 12.317 14.048 1.00 91.00 180 PRO A O 1
ATOM 1312 N N . PRO A 1 181 ? 0.794 12.892 15.402 1.00 90.19 181 PRO A N 1
ATOM 1313 C CA . PRO A 1 181 ? 0.361 14.277 15.559 1.00 90.19 181 PRO A CA 1
ATOM 1314 C C . PRO A 1 181 ? 0.229 14.968 14.202 1.00 90.19 181 PRO A C 1
ATOM 1316 O O . PRO A 1 181 ? 1.072 14.816 13.315 1.00 90.19 181 PRO A O 1
ATOM 1319 N N . LEU A 1 182 ? -0.844 15.739 14.022 1.00 87.31 182 LEU A N 1
ATOM 1320 C CA . LEU A 1 182 ? -1.122 16.348 12.724 1.00 87.31 182 LEU A CA 1
ATOM 1321 C C . LEU A 1 182 ? -0.051 17.376 12.341 1.00 87.31 182 LEU A C 1
ATOM 1323 O O . LEU A 1 182 ? 0.237 17.513 11.155 1.00 87.31 182 LEU A O 1
ATOM 1327 N N . GLU A 1 183 ? 0.557 18.064 13.314 1.00 89.56 183 GLU A N 1
ATOM 1328 C CA . GLU A 1 183 ? 1.645 19.010 13.043 1.00 89.56 183 GLU A CA 1
ATOM 1329 C C . GLU A 1 183 ? 2.847 18.324 12.377 1.00 89.56 183 GLU A C 1
ATOM 1331 O O . GLU A 1 183 ? 3.484 18.907 11.499 1.00 89.56 183 GLU A O 1
ATOM 1336 N N . ASP A 1 184 ? 3.133 17.077 12.752 1.00 89.56 184 ASP A N 1
ATOM 1337 C CA . ASP A 1 184 ? 4.245 16.314 12.187 1.00 89.56 184 ASP A CA 1
ATOM 1338 C C . ASP A 1 184 ? 3.902 15.770 10.798 1.00 89.56 184 ASP A C 1
ATOM 1340 O O . ASP A 1 184 ? 4.744 15.774 9.899 1.00 89.56 184 ASP A O 1
ATOM 1344 N N . VAL A 1 185 ? 2.641 15.383 10.579 1.00 88.44 185 VAL A N 1
ATOM 1345 C CA . VAL A 1 185 ? 2.142 14.994 9.252 1.00 88.44 185 VAL A CA 1
ATOM 1346 C C . VAL A 1 185 ? 2.178 16.177 8.283 1.00 88.44 185 VAL A C 1
ATOM 1348 O O . VAL A 1 185 ? 2.590 16.023 7.138 1.00 88.44 185 VAL A O 1
ATOM 1351 N N . GLU A 1 186 ? 1.790 17.378 8.715 1.00 86.56 186 GLU A N 1
ATOM 1352 C CA . GLU A 1 186 ? 1.792 18.580 7.868 1.00 86.56 186 GLU A CA 1
ATOM 1353 C C . GLU A 1 186 ? 3.201 18.969 7.395 1.00 86.56 186 GLU A C 1
ATOM 1355 O O . GLU A 1 186 ? 3.349 19.491 6.291 1.00 86.56 186 GLU A O 1
ATOM 1360 N N . ARG A 1 187 ? 4.238 18.660 8.182 1.00 87.31 187 ARG A N 1
ATOM 1361 C CA . ARG A 1 187 ? 5.646 18.889 7.819 1.00 87.31 187 ARG A CA 1
ATOM 1362 C C . ARG A 1 187 ? 6.201 17.865 6.829 1.00 87.31 187 ARG A C 1
ATOM 1364 O O . ARG A 1 187 ? 7.248 18.119 6.239 1.00 87.31 187 ARG A O 1
ATOM 1371 N N . LEU A 1 188 ? 5.523 16.731 6.641 1.00 84.12 188 LEU A N 1
ATOM 1372 C CA . LEU A 1 188 ? 5.999 15.625 5.815 1.00 84.12 188 LEU A CA 1
ATOM 1373 C C . LEU A 1 188 ? 4.928 15.200 4.793 1.00 84.12 188 LEU A C 1
ATOM 1375 O O . LEU A 1 188 ? 4.135 14.300 5.077 1.00 84.12 188 LEU A O 1
ATOM 1379 N N . PRO A 1 189 ? 4.923 15.777 3.573 1.00 80.75 189 PRO A N 1
ATOM 1380 C CA . PRO A 1 189 ? 3.943 15.446 2.533 1.00 80.75 189 PRO A CA 1
ATOM 1381 C C . PRO A 1 189 ? 3.823 13.950 2.219 1.00 80.75 189 PRO A C 1
ATOM 1383 O O . PRO A 1 189 ? 2.728 13.456 1.951 1.00 80.75 189 PRO A O 1
ATOM 1386 N N . ALA A 1 190 ? 4.922 13.198 2.334 1.00 76.94 190 ALA A N 1
ATOM 1387 C CA . ALA A 1 190 ? 4.925 11.746 2.158 1.00 76.94 190 ALA A CA 1
ATOM 1388 C C . ALA A 1 190 ? 3.987 11.009 3.144 1.00 76.94 190 ALA A C 1
ATOM 1390 O O . ALA A 1 190 ? 3.405 9.985 2.791 1.00 76.94 190 ALA A O 1
ATOM 1391 N N . ALA A 1 191 ? 3.772 11.542 4.355 1.00 85.06 191 ALA A N 1
ATOM 1392 C CA . ALA A 1 191 ? 2.884 10.965 5.372 1.00 85.06 191 ALA A CA 1
ATOM 1393 C C . ALA A 1 191 ? 1.396 11.273 5.154 1.00 85.06 191 ALA A C 1
ATOM 1395 O O . ALA A 1 191 ? 0.544 10.677 5.823 1.00 85.06 191 ALA A O 1
ATOM 1396 N N . TRP A 1 192 ? 1.048 12.181 4.236 1.00 86.75 192 TRP A N 1
ATOM 1397 C CA . TRP A 1 192 ? -0.340 12.606 4.039 1.00 86.75 192 TRP A CA 1
ATOM 1398 C C . TRP A 1 192 ? -1.224 11.463 3.557 1.00 86.75 192 TRP A C 1
ATOM 1400 O O . TRP A 1 192 ? -2.302 11.248 4.111 1.00 86.75 192 TRP A O 1
ATOM 1410 N N . LEU A 1 193 ? -0.757 10.713 2.555 1.00 81.69 193 LEU A N 1
ATOM 1411 C CA . LEU A 1 193 ? -1.522 9.614 1.969 1.00 81.69 193 LEU A CA 1
ATOM 1412 C C . LEU A 1 193 ? -1.709 8.471 2.975 1.00 81.69 193 LEU A C 1
ATOM 1414 O O . LEU A 1 193 ? -2.833 8.009 3.168 1.00 81.69 193 LEU A O 1
ATOM 1418 N N . ALA A 1 194 ? -0.639 8.077 3.672 1.00 85.44 194 ALA A N 1
ATOM 1419 C CA . ALA A 1 194 ? -0.694 7.036 4.699 1.00 85.44 194 ALA A CA 1
ATOM 1420 C C . ALA A 1 194 ? -1.649 7.420 5.843 1.00 85.44 194 ALA A C 1
ATOM 1422 O O . ALA A 1 194 ? -2.505 6.627 6.234 1.00 85.44 194 ALA A O 1
ATOM 1423 N N . THR A 1 195 ? -1.576 8.665 6.327 1.00 90.69 195 THR A N 1
ATOM 1424 C CA . THR A 1 195 ? -2.472 9.166 7.383 1.00 90.69 195 THR A CA 1
ATOM 1425 C C . THR A 1 195 ? -3.926 9.230 6.907 1.00 90.69 195 THR A C 1
ATOM 1427 O O . THR A 1 195 ? -4.839 8.831 7.631 1.00 90.69 195 THR A O 1
ATOM 1430 N N . ALA A 1 196 ? -4.173 9.691 5.677 1.00 88.75 196 ALA A N 1
ATOM 1431 C CA . ALA A 1 196 ? -5.515 9.725 5.096 1.00 88.75 196 ALA A CA 1
ATOM 1432 C C . ALA A 1 196 ? -6.122 8.318 4.944 1.00 88.75 196 ALA A C 1
ATOM 1434 O O . ALA A 1 196 ? -7.318 8.127 5.209 1.00 88.75 196 ALA A O 1
ATOM 1435 N N . GLN A 1 197 ? -5.304 7.331 4.565 1.00 87.44 197 GLN A N 1
ATOM 1436 C CA . GLN A 1 197 ? -5.719 5.934 4.495 1.00 87.44 197 GLN A CA 1
ATOM 1437 C C . GLN A 1 197 ? -6.025 5.375 5.888 1.00 87.44 197 GLN A C 1
ATOM 1439 O O . GLN A 1 197 ? -7.098 4.813 6.082 1.00 87.44 197 GLN A O 1
ATOM 1444 N N . ALA A 1 198 ? -5.163 5.612 6.881 1.00 91.50 198 ALA A N 1
ATOM 1445 C CA . ALA A 1 198 ? -5.382 5.165 8.258 1.00 91.50 198 ALA A CA 1
ATOM 1446 C C . ALA A 1 198 ? -6.682 5.723 8.865 1.00 91.50 198 ALA A C 1
ATOM 1448 O O . ALA A 1 198 ? -7.442 4.995 9.502 1.00 91.50 198 ALA A O 1
ATOM 1449 N N . ILE A 1 199 ? -6.996 7.000 8.612 1.00 91.44 199 ILE A N 1
ATOM 1450 C CA . ILE A 1 199 ? -8.283 7.602 9.007 1.00 91.44 199 ILE A CA 1
ATOM 1451 C C . ILE A 1 199 ? -9.455 6.903 8.302 1.00 91.44 199 ILE A C 1
ATOM 1453 O O . ILE A 1 199 ? -10.507 6.702 8.910 1.00 91.44 199 ILE A O 1
ATOM 1457 N N . SER A 1 200 ? -9.296 6.537 7.029 1.00 88.75 200 SER A N 1
ATOM 1458 C CA . SER A 1 200 ? -10.325 5.806 6.281 1.00 88.75 200 SER A CA 1
ATOM 1459 C C . SER A 1 200 ? -10.558 4.412 6.862 1.00 88.75 200 SER A C 1
ATOM 1461 O O . SER A 1 200 ? -11.705 4.067 7.149 1.00 88.75 200 SER A O 1
ATOM 1463 N N . ASP A 1 201 ? -9.483 3.675 7.142 1.00 89.88 201 ASP A N 1
ATOM 1464 C CA . ASP A 1 201 ? -9.523 2.357 7.781 1.00 89.88 201 ASP A CA 1
ATOM 1465 C C . ASP A 1 201 ? -10.203 2.437 9.165 1.00 89.88 201 ASP A C 1
ATOM 1467 O O . ASP A 1 201 ? -11.082 1.637 9.481 1.00 89.88 201 ASP A O 1
ATOM 1471 N N . LEU A 1 202 ? -9.900 3.469 9.963 1.00 91.38 202 LEU A N 1
ATOM 1472 C CA . LEU A 1 202 ? -10.549 3.743 11.254 1.00 91.38 202 LEU A CA 1
ATOM 1473 C C . LEU A 1 202 ? -12.058 3.987 11.136 1.00 91.38 202 LEU A C 1
ATOM 1475 O O . LEU A 1 202 ? -12.841 3.509 11.962 1.00 91.38 202 LEU A O 1
ATOM 1479 N N . VAL A 1 203 ? -12.490 4.744 10.127 1.00 87.69 203 VAL A N 1
ATOM 1480 C CA . VAL A 1 203 ? -13.918 4.999 9.893 1.00 87.69 203 VAL A CA 1
ATOM 1481 C C . VAL A 1 203 ? -14.643 3.710 9.521 1.00 87.69 203 VAL A C 1
ATOM 1483 O O . VAL A 1 203 ? -15.723 3.459 10.062 1.00 87.69 203 VAL A O 1
ATOM 1486 N N . VAL A 1 204 ? -14.044 2.887 8.656 1.00 87.81 204 VAL A N 1
ATOM 1487 C CA . VAL A 1 204 ? -14.580 1.572 8.272 1.00 87.81 204 VAL A CA 1
ATOM 1488 C C . VAL A 1 204 ? -14.657 0.642 9.484 1.00 87.81 204 VAL A C 1
ATOM 1490 O O . VAL A 1 204 ? -15.695 0.022 9.707 1.00 87.81 204 VAL A O 1
ATOM 1493 N N . ALA A 1 205 ? -13.626 0.638 10.333 1.00 87.75 205 ALA A N 1
ATOM 1494 C CA . ALA A 1 205 ? -13.591 -0.116 11.587 1.00 87.75 205 ALA A CA 1
ATOM 1495 C C . ALA A 1 205 ? -14.598 0.388 12.644 1.00 87.75 205 ALA A C 1
ATOM 1497 O O . ALA A 1 205 ? -14.776 -0.229 13.691 1.00 87.75 205 ALA A O 1
ATOM 1498 N N . GLY A 1 206 ? -15.292 1.502 12.387 1.00 85.94 206 GLY A N 1
ATOM 1499 C CA . GLY A 1 206 ? -16.332 2.019 13.269 1.00 85.94 206 GLY A CA 1
ATOM 1500 C C . GLY A 1 206 ? -15.822 2.915 14.396 1.00 85.94 206 GLY A C 1
ATOM 1501 O O . GLY A 1 206 ? -16.578 3.164 15.336 1.00 85.94 206 GLY A O 1
ATOM 1502 N N . ALA A 1 207 ? -14.612 3.476 14.284 1.00 86.62 207 ALA A N 1
ATOM 1503 C CA . ALA A 1 207 ? -14.017 4.361 15.293 1.00 86.62 207 ALA A CA 1
ATOM 1504 C C . ALA A 1 207 ? -14.892 5.581 15.643 1.00 86.62 207 ALA A C 1
ATOM 1506 O O . ALA A 1 207 ? -14.814 6.122 16.741 1.00 86.62 207 ALA A O 1
ATOM 1507 N N . LEU A 1 208 ? -15.800 5.986 14.747 1.00 83.12 208 LEU A N 1
ATOM 1508 C CA . LEU A 1 208 ? -16.764 7.067 14.995 1.00 83.12 208 LEU A CA 1
ATOM 1509 C C . LEU A 1 208 ? -17.783 6.751 16.098 1.00 83.12 208 LEU A C 1
ATOM 1511 O O . LEU A 1 208 ? -18.505 7.645 16.529 1.00 83.12 208 LEU A O 1
ATOM 1515 N N . LYS A 1 209 ? -17.884 5.488 16.521 1.00 85.06 209 LYS A N 1
ATOM 1516 C CA . LYS A 1 209 ? -18.752 5.054 17.619 1.00 85.06 209 LYS A CA 1
ATOM 1517 C C . LYS A 1 209 ? -18.054 5.076 18.981 1.00 85.06 209 LYS A C 1
ATOM 1519 O O . LYS A 1 209 ? -18.749 4.860 19.965 1.00 85.06 209 LYS A O 1
ATOM 1524 N N . LEU A 1 210 ? -16.736 5.307 19.035 1.00 85.12 210 LEU A N 1
ATOM 1525 C CA . LEU A 1 210 ? -15.975 5.313 20.288 1.00 85.12 210 LEU A CA 1
ATOM 1526 C C . LEU A 1 210 ? -16.466 6.438 21.203 1.00 85.12 210 LEU A C 1
ATOM 1528 O O . LEU A 1 210 ? -17.069 6.182 22.240 1.00 85.12 210 LEU A O 1
ATOM 1532 N N . ASP A 1 211 ? -16.275 7.685 20.776 1.00 89.19 211 ASP A N 1
ATOM 1533 C CA . ASP A 1 211 ? -16.736 8.864 21.498 1.00 89.19 211 ASP A CA 1
ATOM 1534 C C . ASP A 1 211 ? -16.797 10.110 20.590 1.00 89.19 211 ASP A C 1
ATOM 1536 O O . ASP A 1 211 ? -16.343 10.135 19.440 1.00 89.19 211 ASP A O 1
ATOM 1540 N N . HIS A 1 212 ? -17.416 11.172 21.109 1.00 84.75 212 HIS A N 1
ATOM 1541 C CA . HIS A 1 212 ? -17.578 12.435 20.390 1.00 84.75 212 HIS A CA 1
ATOM 1542 C C . HIS A 1 212 ? -16.253 13.204 20.175 1.00 84.75 212 HIS A C 1
ATOM 1544 O O . HIS A 1 212 ? -16.092 13.780 19.093 1.00 84.75 212 HIS A O 1
ATOM 1550 N N . PRO A 1 213 ? -15.312 13.277 21.141 1.00 90.19 213 PRO A N 1
ATOM 1551 C CA . PRO A 1 213 ? -13.986 13.861 20.913 1.00 90.19 213 PRO A CA 1
ATOM 1552 C C . PRO A 1 213 ? -13.217 13.223 19.748 1.00 90.19 213 PRO A C 1
ATOM 1554 O O . PRO A 1 213 ? -12.741 13.940 18.869 1.00 90.19 213 PRO A O 1
ATOM 1557 N N . THR A 1 214 ? -13.175 11.895 19.683 1.00 88.25 214 THR A N 1
ATOM 1558 C CA . THR A 1 214 ? -12.532 11.110 18.623 1.00 88.25 214 THR A CA 1
ATOM 1559 C C . THR A 1 214 ? -13.160 11.412 17.272 1.00 88.25 214 THR A C 1
ATOM 1561 O O . THR A 1 214 ? -12.457 11.721 16.308 1.00 88.25 214 THR A O 1
ATOM 1564 N N . PHE A 1 215 ? -14.496 11.427 17.203 1.00 87.88 215 PHE A N 1
ATOM 1565 C CA . PHE A 1 215 ? -15.219 11.835 15.998 1.00 87.88 215 PHE A CA 1
ATOM 1566 C C . PHE A 1 215 ? -14.794 13.233 15.512 1.00 87.88 215 PHE A C 1
ATOM 1568 O O . PHE A 1 215 ? -14.518 13.424 14.324 1.00 87.88 215 PHE A O 1
ATOM 1575 N N . LEU A 1 216 ? -14.728 14.220 16.415 1.00 88.44 216 LEU A N 1
ATOM 1576 C CA . LEU A 1 216 ? -14.313 15.580 16.064 1.00 88.44 216 LEU A CA 1
ATOM 1577 C C . LEU A 1 216 ? -12.850 15.645 15.616 1.00 88.44 216 LEU A C 1
ATOM 1579 O O . LEU A 1 216 ? -12.560 16.347 14.645 1.00 88.44 216 LEU A O 1
ATOM 1583 N N . ARG A 1 217 ? -11.954 14.908 16.284 1.00 89.38 217 ARG A N 1
ATOM 1584 C CA . ARG A 1 217 ? -10.528 14.828 15.942 1.00 89.38 217 ARG A CA 1
ATOM 1585 C C . ARG A 1 217 ? -10.344 14.295 14.522 1.00 89.38 217 ARG A C 1
ATOM 1587 O O . ARG A 1 217 ? -9.776 14.996 13.687 1.00 89.38 217 ARG A O 1
ATOM 1594 N N . LEU A 1 218 ? -10.913 13.127 14.213 1.00 89.56 218 LEU A N 1
ATOM 1595 C CA . LEU A 1 218 ? -10.816 12.504 12.886 1.00 89.56 218 LEU A CA 1
ATOM 1596 C C . LEU A 1 218 ? -11.439 13.377 11.786 1.00 89.56 218 LEU A C 1
ATOM 1598 O O . LEU A 1 218 ? -10.879 13.509 10.697 1.00 89.56 218 LEU A O 1
ATOM 1602 N N . LEU A 1 219 ? -12.571 14.033 12.072 1.00 87.12 219 LEU A N 1
ATOM 1603 C CA . LEU A 1 219 ? -13.193 14.975 11.139 1.00 87.12 219 LEU A CA 1
ATOM 1604 C C . LEU A 1 219 ? -12.312 16.209 10.885 1.00 87.12 219 LEU A C 1
ATOM 1606 O O . LEU A 1 219 ? -12.226 16.673 9.746 1.00 87.12 219 LEU A O 1
ATOM 1610 N N . GLY A 1 220 ? -11.685 16.757 11.929 1.00 88.81 220 GLY A N 1
ATOM 1611 C CA . GLY A 1 220 ? -10.764 17.887 11.821 1.00 88.81 220 GLY A CA 1
ATOM 1612 C C . GLY A 1 220 ? -9.538 17.540 10.981 1.00 88.81 220 GLY A C 1
ATOM 1613 O O . GLY A 1 220 ? -9.200 18.274 10.053 1.00 88.81 220 GLY A O 1
ATOM 1614 N N . TRP A 1 221 ? -8.938 16.380 11.245 1.00 89.81 221 TRP A N 1
ATOM 1615 C CA . TRP A 1 221 ? -7.784 15.874 10.506 1.00 89.81 221 TRP A CA 1
ATOM 1616 C C . TRP A 1 221 ? -8.104 15.622 9.035 1.00 89.81 221 TRP A C 1
ATOM 1618 O O . TRP A 1 221 ? -7.411 16.137 8.163 1.00 89.81 221 TRP A O 1
ATOM 1628 N N . SER A 1 222 ? -9.207 14.927 8.742 1.00 87.69 222 SER A N 1
ATOM 1629 C CA . SER A 1 222 ? -9.653 14.672 7.366 1.00 87.69 222 SER A CA 1
ATOM 1630 C C . SER A 1 222 ? -9.826 15.967 6.559 1.00 87.69 222 SER A C 1
ATOM 1632 O O . SER A 1 222 ? -9.436 16.034 5.393 1.00 87.69 222 SER A O 1
ATOM 1634 N N . ARG A 1 223 ? -10.364 17.030 7.176 1.00 87.25 223 ARG A N 1
ATOM 1635 C CA . ARG A 1 223 ? -10.509 18.342 6.523 1.00 87.25 223 ARG A CA 1
ATOM 1636 C C . ARG A 1 223 ? -9.176 19.037 6.278 1.00 87.25 223 ARG A C 1
ATOM 1638 O O . ARG A 1 223 ? -9.006 19.605 5.204 1.00 87.25 223 ARG A O 1
ATOM 1645 N N . ARG A 1 224 ? -8.263 19.010 7.253 1.00 88.12 224 ARG A N 1
ATOM 1646 C CA . ARG A 1 224 ? -6.939 19.635 7.120 1.00 88.12 224 ARG A CA 1
ATOM 1647 C C . ARG A 1 224 ? -6.101 18.930 6.060 1.00 88.12 224 ARG A C 1
ATOM 1649 O O . ARG A 1 224 ? -5.627 19.598 5.153 1.00 88.12 224 ARG A O 1
ATOM 1656 N N . LEU A 1 225 ? -6.040 17.598 6.078 1.00 84.75 225 LEU A N 1
ATOM 1657 C CA . LEU A 1 225 ? -5.337 16.820 5.049 1.00 84.75 225 LEU A CA 1
ATOM 1658 C C . LEU A 1 225 ? -5.882 17.103 3.643 1.00 84.75 225 LEU A C 1
ATOM 1660 O O . LEU A 1 225 ? -5.114 17.292 2.706 1.00 84.75 225 LEU A O 1
ATOM 1664 N N . ARG A 1 226 ? -7.207 17.234 3.497 1.00 82.62 226 ARG A N 1
ATOM 1665 C CA . ARG A 1 226 ? -7.817 17.637 2.223 1.00 82.62 226 ARG A CA 1
ATOM 1666 C C . ARG A 1 226 ? -7.399 19.042 1.786 1.00 82.62 226 ARG A C 1
ATOM 1668 O O . ARG A 1 226 ? -7.176 19.256 0.600 1.00 82.62 226 ARG A O 1
ATOM 1675 N N . ALA A 1 227 ? -7.335 20.000 2.710 1.00 84.62 227 ALA A N 1
ATOM 1676 C CA . ALA A 1 227 ? -6.895 21.360 2.397 1.00 84.62 227 ALA A CA 1
ATOM 1677 C C . ALA A 1 227 ? -5.433 21.398 1.922 1.00 84.62 227 ALA A C 1
ATOM 1679 O O . ALA A 1 227 ? -5.091 22.243 1.104 1.00 84.62 227 ALA A O 1
ATOM 1680 N N . GLN A 1 228 ? -4.616 20.448 2.380 1.00 82.25 228 GLN A N 1
ATOM 1681 C CA . GLN A 1 228 ? -3.233 20.262 1.941 1.00 82.25 228 GLN A CA 1
ATOM 1682 C C . GLN A 1 228 ? -3.109 19.494 0.611 1.00 82.25 228 GLN A C 1
ATOM 1684 O O . GLN A 1 228 ? -2.013 19.327 0.099 1.00 82.25 228 GLN A O 1
ATOM 1689 N N . GLY A 1 229 ? -4.212 19.034 0.009 1.00 77.94 229 GLY A N 1
ATOM 1690 C CA . GLY A 1 229 ? -4.178 18.306 -1.263 1.00 77.94 229 GLY A CA 1
ATOM 1691 C C . GLY A 1 229 ? -3.980 16.795 -1.130 1.00 77.94 229 GLY A C 1
ATOM 1692 O O . GLY A 1 229 ? -3.831 16.117 -2.145 1.00 77.94 229 GLY A O 1
ATOM 1693 N N . ALA A 1 230 ? -4.051 16.235 0.084 1.00 72.12 230 ALA A N 1
ATOM 1694 C CA . ALA A 1 230 ? -4.208 14.792 0.229 1.00 72.12 230 ALA A CA 1
ATOM 1695 C C . ALA A 1 230 ? -5.508 14.367 -0.477 1.00 72.12 230 ALA A C 1
ATOM 1697 O O . ALA A 1 230 ? -6.557 15.003 -0.295 1.00 72.12 230 ALA A O 1
ATOM 1698 N N . ALA A 1 231 ? -5.437 13.310 -1.295 1.00 62.69 231 ALA A N 1
ATOM 1699 C CA . ALA A 1 231 ? -6.591 12.772 -2.008 1.00 62.69 231 ALA A CA 1
ATOM 1700 C C . ALA A 1 231 ? -7.783 12.589 -1.056 1.00 62.69 231 ALA A C 1
ATOM 1702 O O . ALA A 1 231 ? -7.620 12.304 0.132 1.00 62.69 231 ALA A O 1
ATOM 1703 N N . ARG A 1 232 ? -8.997 12.793 -1.578 1.00 62.16 232 ARG A N 1
ATOM 1704 C CA . ARG A 1 232 ? -10.228 12.811 -0.784 1.00 62.16 232 ARG A CA 1
ATOM 1705 C C . ARG A 1 232 ? -10.353 11.490 -0.004 1.00 62.16 232 ARG A C 1
ATOM 1707 O O . ARG A 1 232 ? -10.598 10.466 -0.639 1.00 62.16 232 ARG A O 1
ATOM 1714 N N . PRO A 1 233 ? -10.214 11.486 1.338 1.00 60.53 233 PRO A N 1
ATOM 1715 C CA . PRO A 1 233 ? -10.244 10.238 2.089 1.00 60.53 233 PRO A CA 1
ATOM 1716 C C . PRO A 1 233 ? -11.605 9.567 1.892 1.00 60.53 233 PRO A C 1
ATOM 1718 O O . PRO A 1 233 ? -12.640 10.227 2.057 1.00 60.53 233 PRO A O 1
ATOM 1721 N N . LEU A 1 234 ? -11.623 8.265 1.585 1.00 57.75 234 LEU A N 1
ATOM 1722 C CA . LEU A 1 234 ? -12.857 7.473 1.450 1.00 57.75 234 LEU A CA 1
ATOM 1723 C C . LEU A 1 234 ? -13.730 7.536 2.721 1.00 57.75 234 LEU A C 1
ATOM 1725 O O . LEU A 1 234 ? -14.932 7.293 2.670 1.00 57.75 234 LEU A O 1
ATOM 1729 N N . ALA A 1 235 ? -13.148 7.943 3.852 1.00 60.56 235 ALA A N 1
ATOM 1730 C CA . ALA A 1 235 ? -13.816 8.222 5.121 1.00 60.56 235 ALA A CA 1
ATOM 1731 C C . ALA A 1 235 ? -14.873 9.351 5.105 1.00 60.56 235 ALA A C 1
ATOM 1733 O O . ALA A 1 235 ? -15.727 9.389 5.995 1.00 60.56 235 ALA A O 1
ATOM 1734 N N . GLU A 1 236 ? -14.836 10.312 4.169 1.00 62.59 236 GLU A N 1
ATOM 1735 C CA . GLU A 1 236 ? -15.651 11.540 4.270 1.00 62.59 236 GLU A CA 1
ATOM 1736 C C . GLU A 1 236 ? -17.180 11.296 4.297 1.00 62.59 236 GLU A C 1
ATOM 1738 O O . GLU A 1 236 ? -17.863 11.908 5.128 1.00 62.59 236 GLU A O 1
ATOM 1743 N N . PRO A 1 237 ? -17.760 10.413 3.458 1.00 64.56 237 PRO A N 1
ATOM 1744 C CA . PRO A 1 237 ? -19.177 10.064 3.545 1.00 64.56 237 PRO A CA 1
ATOM 1745 C C . PRO A 1 237 ? -19.547 9.482 4.916 1.00 64.56 237 PRO A C 1
ATOM 1747 O O . PRO A 1 237 ? -20.534 9.911 5.517 1.00 64.56 237 PRO A O 1
ATOM 1750 N N . GLY A 1 238 ? -18.715 8.589 5.464 1.00 61.53 238 GLY A N 1
ATOM 1751 C CA . GLY A 1 238 ? -18.910 8.010 6.797 1.00 61.53 238 GLY A CA 1
ATOM 1752 C C . GLY A 1 238 ? -18.863 9.060 7.911 1.00 61.53 238 GLY A C 1
ATOM 1753 O O . GLY A 1 238 ? -19.740 9.103 8.777 1.00 61.53 238 GLY A O 1
ATOM 1754 N N . LEU A 1 239 ? -17.903 9.987 7.838 1.00 70.62 239 LEU A N 1
ATOM 1755 C CA . LEU A 1 239 ? -17.776 11.111 8.772 1.00 70.62 239 LEU A CA 1
ATOM 1756 C C . LEU A 1 239 ? -18.979 12.071 8.707 1.00 70.62 239 LEU A C 1
ATOM 1758 O O . LEU A 1 239 ? -19.443 12.572 9.736 1.00 70.62 239 LEU A O 1
ATOM 1762 N N . ARG A 1 240 ? -19.535 12.318 7.513 1.00 70.75 240 ARG A N 1
ATOM 1763 C CA . ARG A 1 240 ? -20.751 13.135 7.341 1.00 70.75 240 ARG A CA 1
ATOM 1764 C C . ARG A 1 240 ? -21.977 12.469 7.971 1.00 70.75 240 ARG A C 1
ATOM 1766 O O . ARG A 1 240 ? -22.748 13.158 8.640 1.00 70.75 240 ARG A O 1
ATOM 1773 N N . LEU A 1 241 ? -22.124 11.153 7.818 1.00 67.62 241 LEU A N 1
ATOM 1774 C CA . LEU A 1 241 ? -23.207 10.376 8.434 1.00 67.62 241 LEU A CA 1
ATOM 1775 C C . LEU A 1 241 ? -23.095 10.349 9.969 1.00 67.62 241 LEU A C 1
ATOM 1777 O O . LEU A 1 241 ? -24.092 10.559 10.666 1.00 67.62 241 LEU A O 1
ATOM 1781 N N . GLY A 1 242 ? -21.881 10.187 10.510 1.00 60.53 242 GLY A N 1
ATOM 1782 C CA . GLY A 1 242 ? -21.623 10.261 11.955 1.00 60.53 242 GLY A CA 1
ATOM 1783 C C . GLY A 1 242 ? -22.046 11.602 12.572 1.00 60.53 242 GLY A C 1
ATOM 1784 O O . GLY A 1 242 ? -22.660 11.639 13.642 1.00 60.53 242 GLY A O 1
ATOM 1785 N N . ARG A 1 243 ? -21.845 12.714 11.847 1.00 65.25 243 ARG A N 1
ATOM 1786 C CA . ARG A 1 243 ? -22.270 14.060 12.277 1.00 65.25 243 ARG A CA 1
ATOM 1787 C C . ARG A 1 243 ? -23.778 14.154 12.540 1.00 65.25 243 ARG A C 1
ATOM 1789 O O . ARG A 1 243 ? -24.192 14.890 13.436 1.00 65.25 243 ARG A O 1
ATOM 1796 N N . GLY A 1 244 ? -24.592 13.433 11.767 1.00 61.94 244 GLY A N 1
ATOM 1797 C CA . GLY A 1 244 ? -26.045 13.369 11.948 1.00 61.94 244 GLY A CA 1
ATOM 1798 C C . GLY A 1 244 ? -26.441 12.665 13.248 1.00 61.94 244 GLY A C 1
ATOM 1799 O O . GLY A 1 244 ? -27.270 13.181 13.999 1.00 61.94 244 GLY A O 1
ATOM 1800 N N . ARG A 1 245 ? -25.780 11.544 13.569 1.00 62.78 245 ARG A N 1
ATOM 1801 C CA . ARG A 1 245 ? -26.044 10.752 14.785 1.00 62.78 245 ARG A CA 1
ATOM 1802 C C . ARG A 1 245 ? -25.718 11.520 16.069 1.00 62.78 245 ARG A C 1
ATOM 1804 O O . ARG A 1 245 ? -26.546 11.569 16.976 1.00 62.78 245 ARG A O 1
ATOM 1811 N N . HIS A 1 246 ? -24.575 12.206 16.125 1.00 59.41 246 HIS A N 1
ATOM 1812 C CA . HIS A 1 246 ? -24.208 13.001 17.306 1.00 59.41 246 HIS A CA 1
ATOM 1813 C C . HIS A 1 246 ? -25.062 14.269 17.482 1.00 59.41 246 HIS A C 1
ATOM 1815 O O . HIS A 1 246 ? -25.316 14.693 18.611 1.00 59.41 246 HIS A O 1
ATOM 1821 N N . ARG A 1 247 ? -25.560 14.867 16.389 1.00 59.00 247 ARG A N 1
ATOM 1822 C CA . ARG A 1 247 ? -26.525 15.982 16.464 1.00 59.00 247 ARG A CA 1
ATOM 1823 C C . ARG A 1 247 ? -27.896 15.535 16.982 1.00 59.00 247 ARG A C 1
ATOM 1825 O O . ARG A 1 247 ? -28.509 16.282 17.741 1.00 59.00 247 ARG A O 1
ATOM 1832 N N . GLY A 1 248 ? -28.349 14.333 16.619 1.00 54.00 248 GLY A N 1
ATOM 1833 C CA . GLY A 1 248 ? -29.575 13.731 17.157 1.00 54.00 248 GLY A CA 1
ATOM 1834 C C . GLY A 1 248 ? -29.482 13.442 18.658 1.00 54.00 248 GLY A C 1
ATOM 1835 O O . GLY A 1 248 ? -30.390 13.796 19.407 1.00 54.00 248 GLY A O 1
ATOM 1836 N N . ALA A 1 249 ? -28.343 12.915 19.118 1.00 54.31 249 ALA A N 1
ATOM 1837 C CA . ALA A 1 249 ? -28.104 12.634 20.536 1.00 54.31 249 ALA A CA 1
ATOM 1838 C C . ALA A 1 249 ? -28.156 13.896 21.423 1.00 54.31 249 ALA A C 1
ATOM 1840 O O . ALA A 1 249 ? -28.715 13.854 22.514 1.00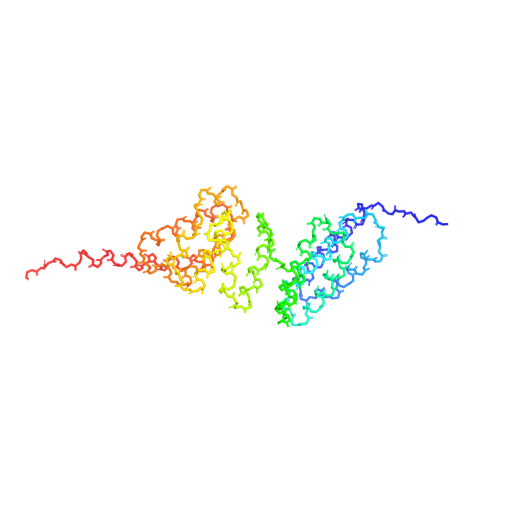 54.31 249 ALA A O 1
ATOM 1841 N N . ARG A 1 250 ? -27.666 15.052 20.943 1.00 49.94 250 ARG A N 1
ATOM 1842 C CA . ARG A 1 250 ? -27.764 16.325 21.690 1.00 49.94 250 ARG A CA 1
ATOM 1843 C C . ARG A 1 250 ? -29.181 16.911 21.740 1.00 49.94 250 ARG A C 1
ATOM 1845 O O . ARG A 1 250 ? -29.489 17.631 22.683 1.00 49.94 250 ARG A O 1
ATOM 1852 N N . ARG A 1 251 ? -30.052 16.607 20.768 1.00 46.03 251 ARG A N 1
ATOM 1853 C CA . ARG A 1 251 ? -31.465 17.041 20.796 1.00 46.03 251 ARG A CA 1
ATOM 1854 C C . ARG A 1 251 ? -32.345 16.164 21.693 1.00 46.03 251 ARG A C 1
ATOM 1856 O O . ARG A 1 251 ? -33.341 16.660 22.203 1.00 46.03 251 ARG A O 1
ATOM 1863 N N . GLY A 1 252 ? -31.958 14.912 21.947 1.00 41.66 252 GLY A N 1
ATOM 1864 C CA . GLY A 1 252 ? -32.681 14.007 22.853 1.00 41.66 252 GLY A CA 1
ATOM 1865 C C . GLY A 1 252 ? -32.541 14.333 24.347 1.00 41.66 252 GLY A C 1
ATOM 1866 O O . GLY A 1 252 ? -33.384 13.918 25.133 1.00 41.66 252 GLY A O 1
ATOM 1867 N N . VAL A 1 253 ? -31.522 15.103 24.746 1.00 47.78 253 VAL A N 1
ATOM 1868 C CA . VAL A 1 253 ? -31.245 15.427 26.164 1.00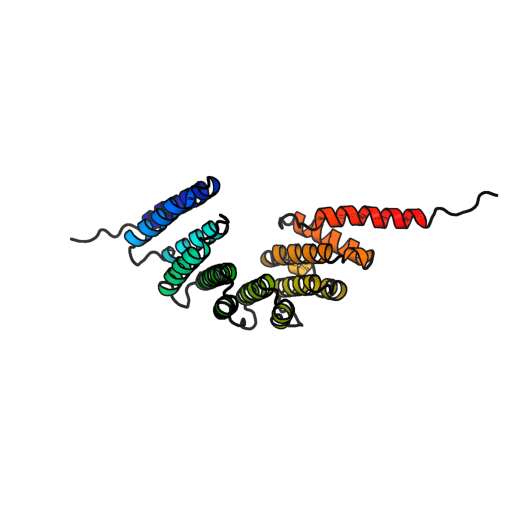 47.78 253 VAL A CA 1
ATOM 1869 C C . VAL A 1 253 ? -31.970 16.701 26.640 1.00 47.78 253 VAL A C 1
ATOM 1871 O O . VAL A 1 253 ? -32.134 16.902 27.837 1.00 47.78 253 VAL A O 1
ATOM 1874 N N . PHE A 1 254 ? -32.497 17.527 25.727 1.00 46.22 254 PHE A N 1
ATOM 1875 C CA . PHE A 1 254 ? -33.234 18.761 26.064 1.00 46.22 254 PHE A CA 1
ATOM 1876 C C . PHE A 1 254 ? -34.759 18.669 25.866 1.00 46.22 254 PHE A C 1
ATOM 1878 O O . PHE A 1 254 ? -35.456 19.673 25.969 1.00 46.22 254 PHE A O 1
ATOM 1885 N N . GLY A 1 255 ? -35.295 17.474 25.603 1.00 45.53 255 GLY A N 1
ATOM 1886 C CA . GLY A 1 255 ? -36.691 17.272 25.201 1.00 45.53 255 GLY A CA 1
ATOM 1887 C C . GLY A 1 255 ? -37.547 16.451 26.163 1.00 45.53 255 GLY A C 1
ATOM 1888 O O . GLY A 1 255 ? -38.356 15.668 25.685 1.00 45.53 255 GLY A O 1
ATOM 1889 N N . ARG A 1 256 ? -37.375 16.573 27.487 1.00 44.22 256 ARG A N 1
ATOM 1890 C CA . ARG A 1 256 ? -38.382 16.151 28.487 1.00 44.22 256 ARG A CA 1
ATOM 1891 C C . ARG A 1 256 ? -38.331 17.067 29.714 1.00 44.22 256 ARG A C 1
ATOM 1893 O O . ARG A 1 256 ? -37.845 16.685 30.773 1.00 44.22 256 ARG A O 1
ATOM 1900 N N . ARG A 1 257 ? -38.838 18.293 29.571 1.00 43.72 257 ARG A N 1
ATOM 1901 C CA . ARG A 1 257 ? -39.456 19.006 30.696 1.00 43.72 257 ARG A CA 1
ATOM 1902 C C . ARG A 1 257 ? -40.954 19.066 30.437 1.00 43.72 257 ARG A C 1
ATOM 1904 O O . ARG A 1 257 ? -41.380 19.296 29.311 1.00 43.72 257 ARG A O 1
ATOM 1911 N N . ALA A 1 258 ? -41.676 18.731 31.496 1.00 46.06 258 ALA A N 1
ATOM 1912 C CA . ALA A 1 258 ? -43.098 18.467 31.564 1.00 46.06 258 ALA A CA 1
ATOM 1913 C C . ALA A 1 258 ? -43.968 19.610 31.030 1.00 46.06 258 ALA A C 1
ATOM 1915 O O . ALA A 1 258 ? -43.604 20.781 31.132 1.00 46.06 258 ALA A O 1
ATOM 1916 N N . ALA A 1 259 ? -45.151 19.241 30.554 1.00 40.59 259 ALA A N 1
ATOM 1917 C CA . ALA A 1 259 ? -46.334 20.082 30.636 1.00 40.59 259 ALA A CA 1
ATOM 1918 C C . ALA A 1 259 ? -47.354 19.342 31.534 1.00 40.59 259 ALA A C 1
ATOM 1920 O O . ALA A 1 259 ? -47.320 18.107 31.535 1.00 40.59 259 ALA A O 1
ATOM 1921 N N . PRO A 1 260 ? -48.128 20.083 32.348 1.00 51.69 260 PRO A N 1
ATOM 1922 C CA . PRO A 1 260 ? -48.854 19.595 33.527 1.00 51.69 260 PRO A CA 1
ATOM 1923 C C . PRO A 1 260 ? -49.986 18.609 33.228 1.00 51.69 260 PRO A C 1
ATOM 1925 O O . PRO A 1 260 ? -50.571 18.690 32.125 1.00 51.69 260 PRO A O 1
#

pLDDT: mean 74.88, std 15.14, range [35.03, 95.12]